Protein AF-A0A2D9N3G9-F1 (afdb_monomer_lite)

Radius of gyration: 28.43 Å; chains: 1; bounding box: 64×54×83 Å

Foldseek 3Di:
DKKFLDAFFDQQVVLQLQQLLVVVQKHFADFQDDDDSQLAFWHKDWDWQKWKFWAAPNDGPDIHRDPVVQVVVQVVCCVVGVPIHIDIDIDTDIDIGRHGGNHFWIDGPDDDQFDFDADDPRRFTWGADPQRKTKTWTFDRDRRGTMIDIDIDHDDPDDDDPVVCCCRRPVRCPVVVVVVLCSSVVSCPPVSNPTDPPDIDDDDDDDDDDDDDDDPPVVNVVVVVVVVVPD

Secondary structure (DSSP, 8-state):
-EEE-SSPPPHHHHHHHHHHHHTTTEEEE-TT----GGGSSEEEEEEEEEEEEEEETTEEEEEES-HHHHHHHHHHHTTT-TT-EEEEEEEEEEEEEEPPPS-SEEEE-S--SSEEE---TTS--EEEPTTS-EEEEEEEESSS-EEEEEEEE---SSPPPHHHHHIIIIIHHHHHHHHHHHHHHHHHTSTTT---SSS-EEE-----------PPPHHHHHHHHHHTT--

pLDDT: mean 88.54, std 8.8, range [49.69, 97.12]

Sequence (231 aa):
MKINYGDKMNELDFNKLNGALAEKGVYLIDSFSRVDTDNYGYVHVEENTTVYGIVIENEVQFTVDWESDAKIITDGLYNLHKDCHYNEINTTVKTQKWAEPEGTQLQFTIPLDGEVQNFDCWGNNHILYENGAKMYAFLENDYIGMVLRFRVVWEQENVQRKEAIEDAMVQTVLNDMGKIQKAVESRLKLKKFGYNVEEVGIDCHFDAKTESRSECAPDIIKQVREARKGN

Structure (mmCIF, N/CA/C/O backbone):
data_AF-A0A2D9N3G9-F1
#
_entry.id   AF-A0A2D9N3G9-F1
#
loop_
_atom_site.group_PDB
_atom_site.id
_atom_site.type_symbol
_atom_site.label_atom_id
_atom_site.label_alt_id
_atom_site.label_comp_id
_atom_site.label_asym_id
_atom_site.label_entity_id
_atom_site.label_seq_id
_atom_site.pdbx_PDB_ins_code
_atom_site.Cartn_x
_atom_site.Cartn_y
_atom_site.Cartn_z
_atom_site.occupancy
_atom_site.B_iso_or_equiv
_atom_site.auth_seq_id
_atom_site.auth_comp_id
_atom_site.auth_asym_id
_atom_site.auth_atom_id
_atom_site.pdbx_PDB_model_num
ATOM 1 N N . MET A 1 1 ? -11.156 -5.875 9.462 1.00 90.62 1 MET A N 1
ATOM 2 C CA . MET A 1 1 ? -12.055 -5.763 8.292 1.00 90.62 1 MET A CA 1
ATOM 3 C C . MET A 1 1 ? -11.243 -5.939 7.019 1.00 90.62 1 MET A C 1
ATOM 5 O O . MET A 1 1 ? -10.128 -5.433 6.956 1.00 90.62 1 MET A O 1
ATOM 9 N N . LYS A 1 2 ? -11.776 -6.651 6.031 1.00 93.31 2 LYS A N 1
ATOM 10 C CA . LYS A 1 2 ? -11.210 -6.817 4.690 1.00 93.31 2 LYS A CA 1
ATOM 11 C C . LYS A 1 2 ? -12.275 -6.444 3.663 1.00 93.31 2 LYS A C 1
ATOM 13 O O . LYS A 1 2 ? -13.420 -6.859 3.805 1.00 93.31 2 LYS A O 1
ATOM 18 N N . ILE A 1 3 ? -11.892 -5.674 2.656 1.00 93.44 3 ILE A N 1
ATOM 19 C CA . ILE A 1 3 ? -12.728 -5.298 1.518 1.00 93.44 3 ILE A CA 1
ATOM 20 C C . ILE A 1 3 ? -12.075 -5.918 0.290 1.00 93.44 3 ILE A C 1
ATOM 22 O O . ILE A 1 3 ? -10.964 -5.533 -0.073 1.00 93.44 3 ILE A O 1
ATOM 26 N N . ASN A 1 4 ? -12.729 -6.918 -0.289 1.00 93.44 4 ASN A N 1
ATOM 27 C CA . ASN A 1 4 ? -12.255 -7.641 -1.459 1.00 93.44 4 ASN A CA 1
ATOM 28 C C . ASN A 1 4 ? -12.871 -7.027 -2.722 1.00 93.44 4 ASN A C 1
ATOM 30 O O . ASN A 1 4 ? -14.094 -7.036 -2.886 1.00 93.44 4 ASN A O 1
ATOM 34 N N . TYR A 1 5 ? -12.013 -6.504 -3.596 1.00 92.88 5 TYR A N 1
ATOM 35 C CA . TYR A 1 5 ? -12.403 -5.887 -4.863 1.00 92.88 5 TYR A CA 1
ATOM 36 C C . TYR A 1 5 ? -12.440 -6.885 -6.033 1.00 92.88 5 TYR A C 1
ATOM 38 O O . TYR A 1 5 ? -12.762 -6.497 -7.152 1.00 92.88 5 TYR A O 1
ATOM 46 N N . GLY A 1 6 ? -12.127 -8.158 -5.794 1.00 90.44 6 GLY A N 1
ATOM 47 C CA . GLY A 1 6 ? -12.108 -9.220 -6.796 1.00 90.44 6 GLY A CA 1
ATOM 48 C C . GLY A 1 6 ? -10.692 -9.690 -7.107 1.00 90.44 6 GLY A C 1
ATOM 49 O O . GLY A 1 6 ? -9.821 -9.696 -6.238 1.00 90.44 6 GLY A O 1
ATOM 50 N N . ASP A 1 7 ? -10.479 -10.097 -8.356 1.00 92.94 7 ASP A N 1
ATOM 51 C CA . ASP A 1 7 ? -9.252 -10.755 -8.805 1.00 92.94 7 ASP A CA 1
ATOM 52 C C . ASP A 1 7 ? -7.991 -9.898 -8.621 1.00 92.94 7 ASP A C 1
ATOM 54 O O . ASP A 1 7 ? -8.051 -8.688 -8.396 1.00 92.94 7 ASP A O 1
ATOM 58 N N . LYS A 1 8 ? -6.823 -10.536 -8.740 1.00 94.38 8 LYS A N 1
ATOM 59 C CA . LYS A 1 8 ? -5.516 -9.872 -8.714 1.00 94.38 8 LYS A CA 1
ATOM 60 C C . LYS A 1 8 ? -5.380 -8.900 -9.890 1.00 94.38 8 LYS A C 1
ATOM 62 O O . LYS A 1 8 ? -5.583 -9.278 -11.045 1.00 94.38 8 LYS A O 1
ATOM 67 N N . MET A 1 9 ? -4.938 -7.676 -9.617 1.00 94.38 9 MET A N 1
ATOM 68 C CA . MET A 1 9 ? -4.547 -6.717 -10.649 1.00 94.38 9 MET A CA 1
ATOM 69 C C . MET A 1 9 ? -3.188 -7.118 -11.229 1.00 94.38 9 MET A C 1
ATOM 71 O O . MET A 1 9 ? -2.277 -7.503 -10.490 1.00 94.38 9 MET A O 1
ATOM 75 N N . ASN A 1 10 ? -3.012 -6.998 -12.547 1.00 94.75 10 ASN A N 1
ATOM 76 C CA . ASN A 1 10 ? -1.688 -7.197 -13.137 1.00 94.75 10 ASN A CA 1
ATOM 77 C C . ASN A 1 10 ? -0.674 -6.188 -12.558 1.00 94.75 10 ASN A C 1
ATOM 79 O O . ASN A 1 10 ? -1.037 -5.092 -12.132 1.00 94.75 10 ASN A O 1
ATOM 83 N N . GLU A 1 11 ? 0.602 -6.566 -12.540 1.00 94.19 11 GLU A N 1
ATOM 84 C CA . GLU A 1 11 ? 1.652 -5.797 -11.859 1.00 94.19 11 GLU A CA 1
ATOM 85 C C . GLU A 1 11 ? 1.804 -4.385 -12.430 1.00 94.19 11 GLU A C 1
ATOM 87 O O . GLU A 1 11 ? 1.860 -3.414 -11.683 1.00 94.19 11 GLU A O 1
ATOM 92 N N . LEU A 1 12 ? 1.772 -4.243 -13.756 1.00 93.81 12 LEU A N 1
ATOM 93 C CA . LEU A 1 12 ? 1.916 -2.941 -14.403 1.00 93.81 12 LEU A CA 1
ATOM 94 C C . LEU A 1 12 ? 0.787 -1.972 -14.018 1.00 93.81 12 LEU A C 1
ATOM 96 O O . LEU A 1 12 ? 1.032 -0.786 -13.788 1.00 93.81 12 LEU A O 1
ATOM 100 N N . ASP A 1 13 ? -0.453 -2.447 -13.972 1.00 95.19 13 ASP A N 1
ATOM 101 C CA . ASP A 1 13 ? -1.592 -1.628 -13.571 1.00 95.19 13 ASP A CA 1
ATOM 102 C C . ASP A 1 13 ? -1.585 -1.360 -12.068 1.00 95.19 13 ASP A C 1
ATOM 104 O O . ASP A 1 13 ? -1.958 -0.258 -11.660 1.00 95.19 13 ASP A O 1
ATOM 108 N N . PHE A 1 14 ? -1.066 -2.283 -11.257 1.00 9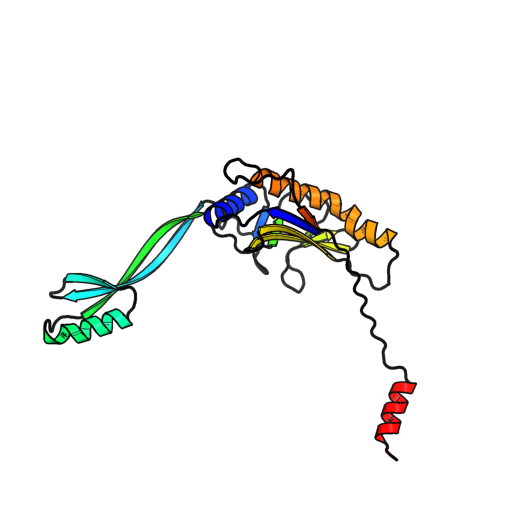6.19 14 PHE A N 1
ATOM 109 C CA . PHE A 1 14 ? -0.870 -2.049 -9.829 1.00 96.19 14 PHE A CA 1
ATOM 110 C C . PHE A 1 14 ? 0.195 -0.978 -9.564 1.00 96.19 14 PHE A C 1
ATOM 112 O O . PHE A 1 14 ? -0.040 -0.076 -8.762 1.00 96.19 14 PHE A O 1
ATOM 119 N N . ASN A 1 15 ? 1.296 -0.961 -10.319 1.00 95.75 15 ASN A N 1
ATOM 120 C CA . ASN A 1 15 ? 2.305 0.103 -10.248 1.00 95.75 15 ASN A CA 1
ATOM 121 C C . ASN A 1 15 ? 1.716 1.468 -10.653 1.00 95.75 15 ASN A C 1
ATOM 123 O O . ASN A 1 15 ? 1.956 2.494 -10.014 1.00 95.75 15 ASN A O 1
ATOM 127 N N . LYS A 1 16 ? 0.863 1.500 -11.687 1.00 95.69 16 LYS A N 1
ATOM 128 C CA . LYS A 1 16 ? 0.116 2.718 -12.061 1.00 95.69 16 LYS A CA 1
ATOM 129 C C . LYS A 1 16 ? -0.879 3.145 -10.983 1.00 95.69 16 LYS A C 1
ATOM 131 O O . LYS A 1 16 ? -1.112 4.344 -10.815 1.00 95.69 16 LYS A O 1
ATOM 136 N N . LEU A 1 17 ? -1.526 2.192 -10.310 1.00 96.12 17 LEU A N 1
ATOM 137 C CA . LEU A 1 17 ? -2.425 2.466 -9.193 1.00 96.12 17 LEU A CA 1
ATOM 138 C C . LEU A 1 17 ? -1.644 3.069 -8.027 1.00 96.12 17 LEU A C 1
ATOM 140 O O . LEU A 1 17 ? -2.087 4.088 -7.508 1.00 96.12 17 LEU A O 1
ATOM 144 N N . ASN A 1 18 ? -0.482 2.508 -7.684 1.00 96.00 18 ASN A N 1
ATOM 145 C CA . ASN A 1 18 ? 0.415 3.035 -6.658 1.00 96.00 18 ASN A CA 1
ATOM 146 C C . ASN A 1 18 ? 0.745 4.516 -6.912 1.00 96.00 18 ASN A C 1
ATOM 148 O O . ASN A 1 18 ? 0.478 5.369 -6.068 1.00 96.00 18 ASN A O 1
ATOM 152 N N . GLY A 1 19 ? 1.189 4.856 -8.128 1.00 95.12 19 GLY A N 1
ATOM 153 C CA . GLY A 1 19 ? 1.421 6.254 -8.509 1.00 95.12 19 GLY A CA 1
ATOM 154 C C . GLY A 1 19 ? 0.168 7.134 -8.396 1.00 95.12 19 GLY A C 1
ATOM 155 O O . GLY A 1 19 ? 0.221 8.242 -7.868 1.00 95.12 19 GLY A O 1
ATOM 156 N N . ALA A 1 20 ? -0.992 6.634 -8.830 1.00 95.38 20 ALA A N 1
ATOM 157 C CA . ALA A 1 20 ? -2.248 7.380 -8.734 1.00 95.38 20 ALA A CA 1
ATOM 158 C C . ALA A 1 20 ? -2.729 7.580 -7.282 1.00 95.38 20 ALA A C 1
ATOM 160 O O . ALA A 1 20 ? -3.398 8.573 -6.993 1.00 95.38 20 ALA A O 1
ATOM 161 N N . LEU A 1 21 ? -2.441 6.638 -6.381 1.00 96.06 21 LEU A N 1
ATOM 162 C CA . LEU A 1 21 ? -2.728 6.749 -4.950 1.00 96.06 21 LEU A CA 1
ATOM 163 C C . LEU A 1 21 ? -1.811 7.780 -4.286 1.00 96.06 21 LEU A C 1
ATOM 165 O O . LEU A 1 21 ? -2.305 8.605 -3.514 1.00 96.06 21 LEU A O 1
ATOM 169 N N . ALA A 1 22 ? -0.530 7.815 -4.659 1.00 95.44 22 ALA A N 1
ATOM 170 C CA . ALA A 1 22 ? 0.427 8.797 -4.153 1.00 95.44 22 ALA A CA 1
ATOM 171 C C . ALA A 1 22 ? -0.005 10.240 -4.477 1.00 95.44 22 ALA A C 1
ATOM 173 O O . ALA A 1 22 ? 0.007 11.101 -3.600 1.00 95.44 22 ALA A O 1
ATOM 174 N N . GLU A 1 23 ? -0.547 10.495 -5.678 1.00 93.44 23 GLU A N 1
ATOM 175 C CA .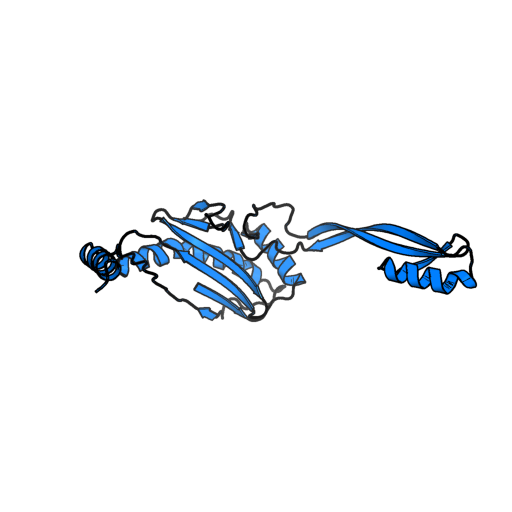 GLU A 1 23 ? -1.174 11.788 -6.038 1.00 93.44 23 GLU A CA 1
ATOM 176 C C . GLU A 1 23 ? -2.345 12.188 -5.116 1.00 93.44 23 GLU A C 1
ATOM 178 O O . GLU A 1 23 ? -2.788 13.341 -5.100 1.00 93.44 23 GLU A O 1
ATOM 183 N N . LYS A 1 24 ? -2.909 11.225 -4.382 1.00 93.94 24 LYS A N 1
ATOM 184 C CA . LYS A 1 24 ? -3.968 11.418 -3.386 1.00 93.94 24 LYS A CA 1
ATOM 185 C C . LYS A 1 24 ? -3.473 11.402 -1.952 1.00 93.94 24 LYS A C 1
ATOM 187 O O . LYS A 1 24 ? -4.312 11.469 -1.061 1.00 93.94 24 LYS A O 1
ATOM 192 N N . GLY A 1 25 ? -2.165 11.381 -1.725 1.00 94.50 25 GLY A N 1
ATOM 193 C CA . GLY A 1 25 ? -1.598 11.338 -0.384 1.00 94.50 25 GLY A CA 1
ATOM 194 C C . GLY A 1 25 ? -1.785 9.986 0.298 1.00 94.50 25 GLY A C 1
ATOM 195 O O . GLY A 1 25 ? -1.903 9.934 1.521 1.00 94.50 25 GLY A O 1
ATOM 196 N N . VAL A 1 26 ? -1.879 8.910 -0.486 1.00 96.12 26 VAL A N 1
ATOM 197 C CA . VAL A 1 26 ? -1.945 7.526 -0.008 1.00 96.12 26 VAL A CA 1
ATOM 198 C C . VAL A 1 26 ? -0.759 6.775 -0.599 1.00 96.12 26 VAL A C 1
ATOM 200 O O . VAL A 1 26 ? -0.661 6.644 -1.813 1.00 96.12 26 VAL A O 1
ATOM 203 N N . TYR A 1 27 ? 0.131 6.282 0.250 1.00 95.75 27 TYR A N 1
ATOM 204 C CA . TYR A 1 27 ? 1.419 5.726 -0.158 1.00 95.75 27 TYR A CA 1
ATOM 205 C C . TYR A 1 27 ? 1.539 4.272 0.283 1.00 95.75 27 TYR A C 1
ATOM 207 O O . TYR A 1 27 ? 1.190 3.953 1.419 1.00 95.75 27 TYR A O 1
ATOM 215 N N . LEU A 1 28 ? 2.012 3.407 -0.615 1.00 95.19 28 LEU A N 1
ATOM 216 C CA . LEU A 1 28 ? 2.296 2.000 -0.344 1.00 95.19 28 LEU A CA 1
ATOM 217 C C . LEU A 1 28 ? 3.756 1.813 0.045 1.00 95.19 28 LEU A C 1
ATOM 219 O O . LEU A 1 28 ? 4.638 1.896 -0.804 1.00 95.19 28 LEU A O 1
ATOM 223 N N . ILE A 1 29 ? 3.977 1.503 1.314 1.00 93.19 29 ILE A N 1
ATOM 224 C CA . ILE A 1 29 ? 5.298 1.324 1.910 1.00 93.19 29 ILE A CA 1
ATOM 225 C C . ILE A 1 29 ? 5.450 -0.077 2.497 1.00 93.19 29 ILE A C 1
ATOM 227 O O . ILE A 1 29 ? 4.465 -0.779 2.770 1.00 93.19 29 ILE A O 1
ATOM 231 N N . ASP A 1 30 ? 6.696 -0.492 2.693 1.00 90.06 30 ASP A N 1
ATOM 232 C CA . ASP A 1 30 ? 7.015 -1.660 3.504 1.00 90.06 30 ASP A CA 1
ATOM 233 C C . ASP A 1 30 ? 7.012 -1.323 5.007 1.00 90.06 30 ASP A C 1
ATOM 235 O O . ASP A 1 30 ? 6.681 -0.217 5.453 1.00 90.06 30 ASP A O 1
ATOM 239 N N . SER A 1 31 ? 7.364 -2.321 5.813 1.00 85.94 31 SER A N 1
ATOM 240 C CA . SER A 1 31 ? 7.678 -2.096 7.217 1.00 85.94 31 SER A CA 1
ATOM 241 C C . SER A 1 31 ? 9.020 -1.377 7.334 1.00 85.94 31 SER A C 1
ATOM 243 O O . SER A 1 31 ? 9.987 -1.770 6.694 1.00 85.94 31 SER A O 1
ATOM 245 N N . PHE A 1 32 ? 9.108 -0.408 8.245 1.00 84.12 32 PHE A N 1
ATOM 246 C CA . PHE A 1 32 ? 10.314 0.393 8.515 1.00 84.12 32 PHE A CA 1
ATOM 247 C C . PHE A 1 32 ? 10.690 1.464 7.473 1.00 84.12 32 PHE A C 1
ATOM 249 O O . PHE A 1 32 ? 11.586 2.260 7.769 1.00 84.12 32 PHE A O 1
ATOM 256 N N . SER A 1 33 ? 9.984 1.592 6.344 1.00 84.38 33 SER A N 1
ATOM 257 C CA . SER A 1 33 ? 10.182 2.734 5.437 1.00 84.38 33 SER A CA 1
ATOM 258 C C . SER A 1 33 ? 9.356 3.960 5.804 1.00 84.38 33 SER A C 1
ATOM 260 O O . SER A 1 33 ? 8.281 3.893 6.407 1.00 84.38 33 SER A O 1
ATOM 262 N N . ARG A 1 34 ? 9.901 5.122 5.444 1.00 83.62 34 ARG A N 1
ATOM 263 C CA . ARG A 1 34 ? 9.186 6.401 5.435 1.00 83.62 34 ARG A CA 1
ATOM 264 C C . ARG A 1 34 ? 8.812 6.722 4.000 1.00 83.62 34 ARG A C 1
ATOM 266 O O . ARG A 1 34 ? 9.553 6.368 3.094 1.00 83.62 34 ARG A O 1
ATOM 273 N N . VAL A 1 35 ? 7.725 7.465 3.817 1.00 86.69 35 VAL A N 1
ATOM 274 C CA . VAL A 1 35 ? 7.370 7.996 2.497 1.00 86.69 35 VAL A CA 1
ATOM 275 C C . VAL A 1 35 ? 8.505 8.854 1.943 1.00 86.69 35 VAL A C 1
ATOM 277 O O . VAL A 1 35 ? 8.801 9.925 2.477 1.00 86.69 35 VAL A O 1
ATOM 280 N N . ASP A 1 36 ? 9.080 8.381 0.843 1.00 85.62 36 ASP A N 1
ATOM 281 C CA . ASP A 1 36 ? 9.884 9.164 -0.082 1.00 85.62 36 ASP A CA 1
ATOM 282 C C . ASP A 1 36 ? 9.066 9.386 -1.356 1.00 85.62 36 ASP A C 1
ATOM 284 O O . ASP A 1 36 ? 8.755 8.451 -2.092 1.00 85.62 36 ASP A O 1
ATOM 288 N N . THR A 1 37 ? 8.650 10.627 -1.598 1.00 84.56 37 THR A N 1
ATOM 289 C CA . THR A 1 37 ? 7.757 10.948 -2.717 1.00 84.56 37 THR A CA 1
ATOM 290 C C . THR A 1 37 ? 8.398 10.722 -4.083 1.00 84.56 37 THR A C 1
ATOM 292 O O . THR A 1 37 ? 7.662 10.575 -5.059 1.00 84.56 37 THR A O 1
ATOM 295 N N . ASP A 1 38 ? 9.729 10.658 -4.159 1.00 84.88 38 ASP A N 1
ATOM 296 C CA . ASP A 1 38 ? 10.455 10.458 -5.417 1.00 84.88 38 ASP A CA 1
ATOM 297 C C . ASP A 1 38 ? 10.355 9.005 -5.920 1.00 84.88 38 ASP A C 1
ATOM 299 O O . ASP A 1 38 ? 10.547 8.741 -7.109 1.00 84.88 38 ASP A O 1
ATOM 303 N N . ASN A 1 39 ? 9.950 8.074 -5.049 1.00 86.31 39 ASN A N 1
ATOM 304 C CA . ASN A 1 39 ? 9.789 6.653 -5.368 1.00 86.31 39 ASN A CA 1
ATOM 305 C C . ASN A 1 39 ? 8.414 6.303 -5.965 1.00 86.31 39 ASN A C 1
ATOM 307 O O . ASN A 1 39 ? 8.106 5.128 -6.151 1.00 86.31 39 ASN A O 1
ATOM 311 N N . TYR A 1 40 ? 7.564 7.287 -6.277 1.00 91.00 40 TYR A N 1
ATOM 312 C CA . TYR A 1 40 ? 6.199 7.043 -6.750 1.00 91.00 40 TYR A CA 1
ATOM 313 C C . TYR A 1 40 ? 5.957 7.585 -8.159 1.00 91.00 40 TYR A C 1
ATOM 315 O O . TYR A 1 40 ? 6.427 8.649 -8.552 1.00 91.00 40 TYR A O 1
ATOM 323 N N . GLY A 1 41 ? 5.127 6.868 -8.921 1.00 91.50 41 GLY A N 1
ATOM 324 C CA . GLY A 1 41 ? 4.718 7.285 -10.260 1.00 91.50 41 GLY A CA 1
ATOM 325 C C . GLY A 1 41 ? 5.647 6.779 -11.360 1.00 91.50 41 GLY A C 1
ATOM 326 O O . GLY A 1 41 ? 6.087 5.632 -11.329 1.00 91.50 41 GLY A O 1
ATOM 327 N N . TYR A 1 42 ? 5.863 7.595 -12.391 1.00 89.88 42 TYR A N 1
ATOM 328 C CA . TYR A 1 42 ? 6.690 7.223 -13.537 1.00 89.88 42 TYR A CA 1
ATOM 329 C C . TYR A 1 42 ? 8.127 7.687 -13.299 1.00 89.88 42 TYR A C 1
ATOM 331 O O . TYR A 1 42 ? 8.401 8.886 -13.325 1.00 89.88 42 TYR A O 1
ATOM 339 N N . VAL A 1 43 ? 9.023 6.734 -13.043 1.00 89.12 43 VAL A N 1
ATOM 340 C CA . VAL A 1 43 ? 10.383 6.991 -12.559 1.00 89.12 43 VAL A CA 1
ATOM 341 C C . VAL A 1 43 ? 11.433 6.572 -13.582 1.00 89.12 43 VAL A C 1
ATOM 343 O O . VAL A 1 43 ? 11.223 5.681 -14.413 1.00 89.12 43 VAL A O 1
ATOM 346 N N . HIS A 1 44 ? 12.585 7.232 -13.513 1.00 85.50 44 HIS A N 1
ATOM 347 C CA . HIS A 1 44 ? 13.779 6.831 -14.243 1.00 85.50 44 HIS A CA 1
ATOM 348 C C . HIS A 1 44 ? 14.541 5.793 -13.429 1.00 85.50 44 HIS A C 1
ATOM 350 O O . HIS A 1 44 ? 14.904 6.059 -12.287 1.00 85.50 44 HIS A O 1
ATOM 356 N N . VAL A 1 45 ? 14.806 4.636 -14.028 1.00 82.25 45 VAL A N 1
ATOM 357 C CA . VAL A 1 45 ? 15.585 3.574 -13.394 1.00 82.25 45 VAL A CA 1
ATOM 358 C C . VAL A 1 45 ? 16.832 3.330 -14.224 1.00 82.25 45 VAL A C 1
ATOM 360 O O . VAL A 1 45 ? 16.762 3.102 -15.434 1.00 82.25 45 VAL A O 1
ATOM 363 N N . GLU A 1 46 ? 17.980 3.429 -13.565 1.00 81.50 46 GLU A N 1
ATOM 364 C CA . GLU A 1 46 ? 19.268 3.070 -14.141 1.00 81.50 46 GLU A CA 1
ATOM 365 C C . GLU A 1 46 ? 19.603 1.650 -13.689 1.00 81.50 46 GLU A C 1
ATOM 367 O O . GLU A 1 46 ? 19.903 1.411 -12.522 1.00 81.50 46 GLU A O 1
ATOM 372 N N . GLU A 1 47 ? 19.511 0.698 -14.613 1.00 79.00 47 GLU A N 1
ATOM 373 C CA . GLU A 1 47 ? 19.865 -0.696 -14.362 1.00 79.00 47 GLU A CA 1
ATOM 374 C C . GLU A 1 47 ? 21.247 -0.950 -14.966 1.00 79.00 47 GLU A C 1
ATOM 376 O O . GLU A 1 47 ? 21.461 -0.818 -16.174 1.00 79.00 47 GLU A O 1
ATOM 381 N N . ASN A 1 48 ? 22.210 -1.290 -14.112 1.00 81.44 48 ASN A N 1
ATOM 382 C CA . ASN A 1 48 ? 23.523 -1.734 -14.557 1.00 81.44 48 ASN A CA 1
ATOM 383 C C . ASN A 1 48 ? 23.436 -3.227 -14.853 1.00 81.44 48 ASN A C 1
ATOM 385 O O . ASN A 1 48 ? 23.293 -4.036 -13.939 1.00 81.44 48 ASN A O 1
ATOM 389 N N . THR A 1 49 ? 23.499 -3.578 -16.132 1.00 82.69 49 THR A N 1
ATOM 390 C CA . THR A 1 49 ? 23.566 -4.968 -16.578 1.00 82.69 49 THR A CA 1
ATOM 391 C C . THR A 1 49 ? 24.992 -5.269 -17.004 1.00 82.69 49 THR A C 1
ATOM 393 O O . THR A 1 49 ? 25.570 -4.556 -17.829 1.00 82.69 49 THR A O 1
ATOM 396 N N . THR A 1 50 ? 25.556 -6.332 -16.450 1.00 86.88 50 THR A N 1
ATOM 397 C CA . THR A 1 50 ? 26.842 -6.868 -16.883 1.00 86.88 50 THR A CA 1
ATOM 398 C C . THR A 1 50 ? 26.573 -7.997 -17.864 1.00 86.88 50 THR A C 1
ATOM 400 O O . THR A 1 50 ? 25.897 -8.961 -17.520 1.00 86.88 50 THR A O 1
ATOM 403 N N . VAL A 1 51 ? 27.090 -7.873 -19.083 1.00 91.12 51 VAL A N 1
ATOM 404 C CA . VAL A 1 51 ? 27.123 -8.967 -20.062 1.00 91.12 51 VAL A CA 1
ATOM 405 C C . VAL A 1 51 ? 28.573 -9.283 -20.403 1.00 91.12 51 VAL A C 1
ATOM 407 O O . VAL A 1 51 ? 29.457 -8.437 -20.271 1.00 91.12 51 VAL A O 1
ATOM 410 N N . TYR A 1 52 ? 28.837 -10.500 -20.858 1.00 92.88 52 TYR A N 1
ATOM 411 C CA . TYR A 1 52 ? 30.177 -10.964 -21.199 1.00 92.88 52 TYR A CA 1
ATOM 412 C C . TYR A 1 52 ? 30.284 -11.121 -22.712 1.00 92.88 52 TYR A C 1
ATOM 414 O O . TYR A 1 52 ? 29.602 -11.949 -23.316 1.00 92.88 52 TYR A O 1
ATOM 422 N N . GLY A 1 53 ? 31.112 -10.289 -23.342 1.00 93.00 53 GLY A N 1
ATOM 423 C CA . GLY A 1 53 ? 31.338 -10.323 -24.785 1.00 93.00 53 GLY A CA 1
ATOM 424 C C . GLY A 1 53 ? 32.423 -11.325 -25.145 1.00 93.00 53 GLY A C 1
ATOM 425 O O . GLY A 1 53 ? 33.535 -11.220 -24.630 1.00 93.00 53 GLY A O 1
ATOM 426 N N . ILE A 1 54 ? 32.122 -12.261 -26.045 1.00 94.75 54 ILE A N 1
ATOM 427 C CA . ILE A 1 54 ? 33.108 -13.184 -26.616 1.00 94.75 54 ILE A CA 1
ATOM 428 C C . ILE A 1 54 ? 33.847 -12.464 -27.738 1.00 94.75 54 ILE A C 1
ATOM 430 O O . ILE A 1 54 ? 33.237 -12.038 -28.722 1.00 94.75 54 ILE A O 1
ATOM 434 N N . VAL A 1 55 ? 35.158 -12.317 -27.574 1.00 93.75 55 VAL A N 1
ATOM 435 C CA . VAL A 1 55 ? 36.034 -11.574 -28.478 1.00 93.75 55 VAL A CA 1
ATOM 436 C C . VAL A 1 55 ? 36.876 -12.550 -29.284 1.00 93.75 55 VAL A C 1
ATOM 438 O O . VAL A 1 55 ? 37.547 -13.411 -28.717 1.00 93.75 55 VAL A O 1
ATOM 441 N N . ILE A 1 56 ? 36.849 -12.405 -30.606 1.00 92.38 56 ILE A N 1
ATOM 442 C CA . ILE A 1 56 ? 37.688 -13.134 -31.567 1.00 92.38 56 ILE A CA 1
ATOM 443 C C . ILE A 1 56 ? 38.187 -12.099 -32.574 1.00 92.38 56 ILE A C 1
ATOM 445 O O . ILE A 1 56 ? 37.409 -11.247 -33.000 1.00 92.38 56 ILE A O 1
ATOM 449 N N . GLU A 1 57 ? 39.475 -12.130 -32.920 1.00 90.50 57 GLU A N 1
ATOM 450 C CA . GLU A 1 57 ? 40.111 -11.163 -33.827 1.00 90.50 57 GLU A CA 1
ATOM 451 C C . GLU A 1 57 ? 39.953 -9.701 -33.361 1.00 90.50 57 GLU A C 1
ATOM 453 O O . GLU A 1 57 ? 39.864 -8.774 -34.159 1.00 90.50 57 GLU A O 1
ATOM 458 N N . ASN A 1 58 ? 39.955 -9.486 -32.037 1.00 87.81 58 ASN A N 1
ATOM 459 C CA . ASN A 1 58 ? 39.702 -8.199 -31.366 1.00 87.81 58 ASN A CA 1
ATOM 460 C C . ASN A 1 58 ? 38.305 -7.591 -31.598 1.00 87.81 58 ASN A C 1
ATOM 462 O O . ASN A 1 58 ? 38.087 -6.429 -31.251 1.00 87.81 58 ASN A O 1
ATOM 466 N N . GLU A 1 59 ? 37.346 -8.360 -32.112 1.00 90.44 59 GLU A N 1
ATOM 467 C CA . GLU A 1 59 ? 35.956 -7.930 -32.276 1.00 90.44 59 GLU A CA 1
ATOM 468 C C . GLU A 1 59 ? 35.008 -8.771 -31.413 1.00 90.44 59 GLU A C 1
ATOM 470 O O . GLU A 1 59 ? 35.158 -9.989 -31.292 1.00 90.44 59 GLU A O 1
ATOM 475 N N . VAL A 1 60 ? 34.014 -8.117 -30.801 1.00 91.81 60 VAL A N 1
ATOM 476 C CA . VAL A 1 60 ? 32.956 -8.801 -30.042 1.00 91.81 60 VAL A CA 1
ATOM 477 C C . VAL A 1 60 ? 32.017 -9.479 -31.035 1.00 91.81 60 VAL A C 1
ATOM 479 O O . VAL A 1 60 ? 31.313 -8.804 -31.781 1.00 91.81 60 VAL A O 1
ATOM 482 N N . GLN A 1 61 ? 31.988 -10.809 -31.022 1.00 93.69 61 GLN A N 1
ATOM 483 C CA . GLN A 1 61 ? 31.171 -11.597 -31.948 1.00 93.69 61 GLN A CA 1
ATOM 484 C C . GLN A 1 61 ? 29.741 -11.786 -31.428 1.00 93.69 61 GLN A C 1
ATOM 486 O O . GLN A 1 61 ? 28.779 -11.719 -32.190 1.00 93.69 61 GLN A O 1
ATOM 491 N N . PHE A 1 62 ? 29.591 -12.020 -30.123 1.00 92.00 62 PHE A N 1
ATOM 492 C CA . PHE A 1 62 ? 28.302 -12.126 -29.435 1.00 92.00 62 PHE A CA 1
ATOM 493 C C . PHE A 1 62 ? 28.483 -11.967 -27.919 1.00 92.00 62 PHE A C 1
ATOM 495 O O . PHE A 1 62 ? 29.604 -11.988 -27.408 1.00 92.00 62 PHE A O 1
ATOM 502 N N . THR A 1 63 ? 27.374 -11.801 -27.200 1.00 93.12 63 THR A N 1
ATOM 503 C CA . THR A 1 63 ? 27.339 -11.600 -25.746 1.00 93.12 63 THR A CA 1
ATOM 504 C C . THR A 1 63 ? 26.560 -12.710 -25.049 1.00 93.12 63 THR A C 1
ATOM 506 O O . THR A 1 63 ? 25.600 -13.238 -25.610 1.00 93.12 63 THR A O 1
ATOM 509 N N . VAL A 1 64 ? 26.944 -13.023 -23.815 1.00 93.06 64 VAL A N 1
ATOM 510 C CA . VAL A 1 64 ? 26.217 -13.925 -22.909 1.00 93.06 64 VAL A CA 1
ATOM 511 C C . VAL A 1 64 ? 26.012 -13.262 -21.549 1.00 93.06 64 VAL A C 1
ATOM 513 O O . VAL A 1 64 ? 26.807 -12.414 -21.146 1.00 93.06 64 VAL A O 1
ATOM 516 N N . ASP A 1 65 ? 24.962 -13.655 -20.832 1.00 92.00 65 ASP A N 1
ATOM 517 C CA . ASP A 1 65 ? 24.595 -13.022 -19.556 1.00 92.00 65 ASP A CA 1
ATOM 518 C C . ASP A 1 65 ? 25.461 -13.505 -18.377 1.00 92.00 65 ASP A C 1
ATOM 520 O O . ASP A 1 65 ? 25.578 -12.819 -17.366 1.00 92.00 65 ASP A O 1
ATOM 524 N N . TRP A 1 66 ? 26.104 -14.674 -18.503 1.00 91.12 66 TRP A N 1
ATOM 525 C CA . TRP A 1 66 ? 26.835 -15.322 -17.411 1.00 91.12 66 TRP A CA 1
ATOM 526 C C . TRP A 1 66 ? 28.316 -15.523 -17.722 1.00 91.12 66 TRP A C 1
ATOM 528 O O . TRP A 1 66 ? 28.692 -16.027 -18.781 1.00 91.12 66 TRP A O 1
ATOM 538 N N . GLU A 1 67 ? 29.170 -15.230 -16.739 1.00 93.56 67 GLU A N 1
ATOM 539 C CA . GLU A 1 67 ? 30.619 -15.431 -16.853 1.00 93.56 67 GLU A CA 1
ATOM 540 C C . GLU A 1 67 ? 30.976 -16.911 -17.071 1.00 93.56 67 GLU A C 1
ATOM 542 O O . GLU A 1 67 ? 31.921 -17.238 -17.787 1.00 93.56 67 GLU A O 1
ATOM 547 N N . SER A 1 68 ? 30.220 -17.825 -16.455 1.00 93.69 68 SER A N 1
ATOM 548 C CA . SER A 1 68 ? 30.419 -19.268 -16.611 1.00 93.69 68 SER A CA 1
ATOM 549 C C . SER A 1 68 ? 30.237 -19.713 -18.055 1.00 93.69 68 SER A C 1
ATOM 551 O O . SER A 1 68 ? 31.050 -20.483 -18.565 1.00 93.69 68 SER A O 1
ATOM 553 N N . ASP A 1 69 ? 29.203 -19.197 -18.717 1.00 94.19 69 ASP A N 1
ATOM 554 C CA . ASP A 1 69 ? 28.915 -19.509 -20.112 1.00 94.19 69 ASP A CA 1
ATOM 555 C C . ASP A 1 69 ? 30.010 -18.923 -20.997 1.00 94.19 69 ASP A C 1
ATOM 557 O O . ASP A 1 69 ? 30.509 -19.602 -21.894 1.00 94.19 69 ASP A O 1
ATOM 561 N N . ALA A 1 70 ? 30.463 -17.707 -20.677 1.00 94.38 70 ALA A N 1
ATOM 562 C CA . ALA A 1 70 ? 31.567 -17.079 -21.383 1.00 94.38 70 ALA A CA 1
ATOM 563 C C . ALA A 1 70 ? 32.848 -17.920 -21.310 1.00 94.38 70 ALA A C 1
ATOM 565 O O . ALA A 1 70 ? 33.447 -18.186 -22.348 1.00 94.38 70 ALA A O 1
ATOM 566 N N . LYS A 1 71 ? 33.211 -18.422 -20.120 1.00 94.62 71 LYS A N 1
ATOM 567 C CA . LYS A 1 71 ? 34.374 -19.306 -19.911 1.00 94.62 71 LYS A CA 1
ATOM 568 C C . LYS A 1 71 ? 34.275 -20.603 -20.707 1.00 94.62 71 LYS A C 1
ATOM 570 O O . LYS A 1 71 ? 35.220 -20.972 -21.398 1.00 94.62 71 LYS A O 1
ATOM 575 N N . ILE A 1 72 ? 33.126 -21.279 -20.639 1.00 95.44 72 ILE A N 1
ATOM 576 C CA . ILE A 1 72 ? 32.894 -22.537 -21.367 1.00 95.44 72 ILE A CA 1
ATOM 577 C C . ILE A 1 72 ? 33.068 -22.320 -22.873 1.00 95.44 72 ILE A C 1
ATOM 579 O O . ILE A 1 72 ? 33.702 -23.126 -23.557 1.00 95.44 72 ILE A O 1
ATOM 583 N N . ILE A 1 73 ? 32.516 -21.222 -23.386 1.00 92.19 73 ILE A N 1
ATOM 584 C CA . ILE A 1 73 ? 32.581 -20.878 -24.804 1.00 92.19 73 ILE A CA 1
ATOM 585 C C . ILE A 1 73 ? 34.014 -20.529 -25.2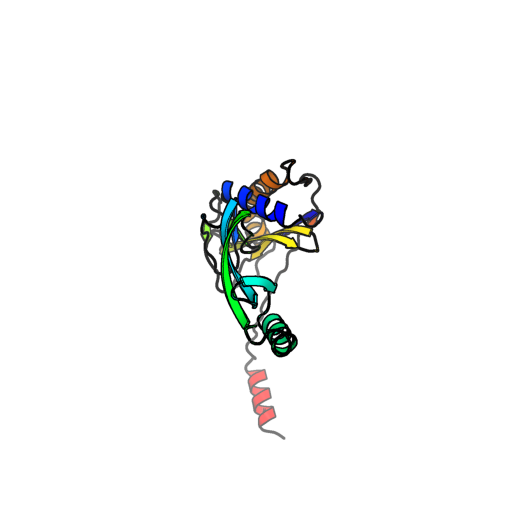11 1.00 92.19 73 ILE A C 1
ATOM 587 O O . ILE A 1 73 ? 34.490 -21.055 -26.218 1.00 92.19 73 ILE A O 1
ATOM 591 N N . THR A 1 74 ? 34.731 -19.711 -24.434 1.00 93.75 74 THR A N 1
ATOM 592 C CA . THR A 1 74 ? 36.131 -19.376 -24.737 1.00 93.75 74 THR A CA 1
ATOM 593 C C . THR A 1 74 ? 37.033 -20.603 -24.701 1.00 93.75 74 THR A C 1
ATOM 595 O O . THR A 1 74 ? 37.822 -20.789 -25.623 1.00 93.75 74 THR A O 1
ATOM 598 N N . ASP A 1 75 ? 36.876 -21.487 -23.711 1.00 93.44 75 ASP A N 1
ATOM 599 C CA . ASP A 1 75 ? 37.668 -22.719 -23.600 1.00 93.44 75 ASP A CA 1
ATOM 600 C C . ASP A 1 75 ? 37.400 -23.665 -24.780 1.00 93.44 75 ASP A C 1
ATOM 602 O O . ASP A 1 75 ? 38.325 -24.255 -25.346 1.00 93.44 75 ASP A O 1
ATOM 606 N N . GLY A 1 76 ? 36.133 -23.782 -25.194 1.00 91.94 76 GLY A N 1
ATOM 607 C CA . GLY A 1 76 ? 35.733 -24.584 -26.350 1.00 91.94 76 GLY A CA 1
ATOM 608 C C . GLY A 1 76 ? 36.271 -24.043 -27.678 1.00 91.94 76 GLY A C 1
ATOM 609 O O . GLY A 1 76 ? 36.644 -24.824 -28.557 1.00 91.94 76 GLY A O 1
ATOM 610 N N . LEU A 1 77 ? 36.347 -22.717 -27.822 1.00 91.81 77 LEU A N 1
ATOM 611 C CA . LEU A 1 77 ? 36.811 -22.047 -29.041 1.00 91.81 77 LEU A CA 1
ATOM 612 C C . LEU A 1 77 ? 38.327 -21.831 -29.086 1.00 91.81 77 LEU A C 1
ATOM 614 O O . LEU A 1 77 ? 38.868 -21.646 -30.176 1.00 91.81 77 LEU A O 1
ATOM 618 N N . TYR A 1 78 ? 39.030 -21.933 -27.956 1.00 89.31 78 TYR A N 1
ATOM 619 C CA . TYR A 1 78 ? 40.464 -21.641 -27.842 1.00 89.31 78 TYR A CA 1
ATOM 620 C C . TYR A 1 78 ? 41.341 -22.422 -28.834 1.00 89.31 78 TYR A C 1
ATOM 622 O O . TYR A 1 78 ? 42.315 -21.904 -29.383 1.00 89.31 78 TYR A O 1
ATOM 630 N N . ASN A 1 79 ? 40.987 -23.682 -29.108 1.00 88.44 79 ASN A N 1
ATOM 631 C CA . ASN A 1 79 ? 41.738 -24.524 -30.045 1.00 88.44 79 ASN A CA 1
ATOM 632 C C . ASN A 1 79 ? 41.578 -24.094 -31.514 1.00 88.44 79 ASN A C 1
ATOM 634 O O . ASN A 1 79 ? 42.436 -24.420 -32.335 1.00 88.44 79 ASN A O 1
ATOM 638 N N . LEU A 1 80 ? 40.493 -23.389 -31.845 1.00 90.75 80 LEU A N 1
ATOM 639 C CA . LEU A 1 80 ? 40.202 -22.872 -33.185 1.00 90.75 80 LEU A CA 1
ATOM 640 C C . LEU A 1 80 ? 40.681 -21.423 -33.340 1.00 90.75 80 LEU A C 1
ATOM 642 O O . LEU A 1 80 ? 41.248 -21.074 -34.373 1.00 90.75 80 LEU A O 1
ATOM 646 N N . HIS A 1 81 ? 40.518 -20.615 -32.293 1.00 90.25 81 HIS A N 1
ATOM 647 C CA . HIS A 1 81 ? 40.881 -19.201 -32.235 1.00 90.25 81 HIS A CA 1
ATOM 648 C C . HIS A 1 81 ? 41.698 -18.945 -30.963 1.00 90.25 81 HIS A C 1
ATOM 650 O O . HIS A 1 81 ? 41.150 -18.790 -29.874 1.00 90.25 81 HIS A O 1
ATOM 656 N N . LYS A 1 82 ? 43.033 -18.929 -31.085 1.00 89.12 82 LYS A N 1
ATOM 657 C CA . LYS A 1 82 ? 43.955 -18.813 -29.932 1.00 89.12 82 LYS A CA 1
ATOM 658 C C . LYS A 1 82 ? 43.898 -17.463 -29.216 1.00 89.12 82 LYS A C 1
ATOM 660 O O . LYS A 1 82 ? 44.409 -17.332 -28.108 1.00 89.12 82 LYS A O 1
ATOM 665 N N . ASP A 1 83 ? 43.347 -16.464 -29.884 1.00 89.94 83 ASP A N 1
ATOM 666 C CA . ASP A 1 83 ? 43.099 -15.110 -29.405 1.00 89.94 83 ASP A CA 1
ATOM 667 C C . ASP A 1 83 ? 41.697 -14.945 -28.796 1.00 89.94 83 ASP A C 1
ATOM 669 O O . ASP A 1 83 ? 41.362 -13.856 -28.326 1.00 89.94 83 ASP A O 1
ATOM 673 N N . CYS A 1 84 ? 40.890 -16.013 -28.768 1.00 91.62 84 CYS A N 1
ATOM 674 C CA . CYS A 1 84 ? 39.569 -15.987 -28.160 1.00 91.62 84 CYS A CA 1
ATOM 675 C C . CYS A 1 84 ? 39.665 -15.750 -26.650 1.00 91.62 84 CYS A C 1
ATOM 677 O O . CYS A 1 84 ? 40.341 -16.480 -25.923 1.00 91.62 84 CYS A O 1
ATOM 679 N N . HIS A 1 85 ? 38.966 -14.724 -26.184 1.00 92.44 85 HIS A N 1
ATOM 680 C CA . HIS A 1 85 ? 38.811 -14.385 -24.774 1.00 92.44 85 HIS A CA 1
ATOM 681 C C . HIS A 1 85 ? 37.434 -13.755 -24.562 1.00 92.44 85 HIS A C 1
ATOM 683 O O . HIS A 1 85 ? 36.707 -13.493 -25.521 1.00 92.44 85 HIS A O 1
ATOM 689 N N . TYR A 1 86 ? 37.060 -13.512 -23.309 1.00 93.00 86 TYR A N 1
ATOM 690 C CA . TYR A 1 86 ? 35.856 -12.755 -22.995 1.00 93.00 86 TYR A CA 1
ATOM 691 C C . TYR A 1 86 ? 36.219 -11.474 -22.251 1.00 93.00 86 TYR A C 1
ATOM 693 O O . TYR A 1 86 ? 37.187 -11.443 -21.491 1.00 93.00 86 TYR A O 1
ATOM 701 N N . ASN A 1 87 ? 35.424 -10.431 -22.468 1.00 93.50 87 ASN A N 1
ATOM 702 C CA . ASN A 1 87 ? 35.501 -9.180 -21.725 1.00 93.50 87 ASN A CA 1
ATOM 703 C C . ASN A 1 87 ? 34.191 -8.933 -20.984 1.00 93.50 87 ASN A C 1
ATOM 705 O O . ASN A 1 87 ? 33.108 -9.246 -21.480 1.00 93.50 87 ASN A O 1
ATOM 709 N N . GLU A 1 88 ? 34.303 -8.330 -19.808 1.00 93.00 88 GLU A N 1
ATOM 710 C CA . GLU A 1 88 ? 33.156 -7.817 -19.075 1.00 93.00 88 GLU A CA 1
ATOM 711 C C . GLU A 1 88 ? 32.692 -6.504 -19.716 1.00 93.00 88 GLU A C 1
ATOM 713 O O . GLU A 1 88 ? 33.460 -5.547 -19.843 1.00 93.00 88 GLU A O 1
ATOM 718 N N . ILE A 1 89 ? 31.434 -6.463 -20.144 1.00 89.50 89 ILE A N 1
ATOM 719 C CA . ILE A 1 89 ? 30.803 -5.294 -20.745 1.00 89.50 89 ILE A CA 1
ATOM 720 C C . ILE A 1 89 ? 29.718 -4.821 -19.785 1.00 89.50 89 ILE A C 1
ATOM 722 O O . ILE A 1 89 ? 28.635 -5.400 -19.689 1.00 89.50 89 ILE A O 1
ATOM 726 N N . ASN A 1 90 ? 30.013 -3.733 -19.081 1.00 86.38 90 ASN A N 1
ATOM 727 C CA . ASN A 1 90 ? 29.050 -3.074 -18.214 1.00 86.38 90 ASN A CA 1
ATOM 728 C C . ASN A 1 90 ? 28.197 -2.111 -19.038 1.00 86.38 90 ASN A C 1
ATOM 730 O O . ASN A 1 90 ? 28.699 -1.132 -19.592 1.00 86.38 90 ASN A O 1
ATOM 734 N N . THR A 1 91 ? 26.902 -2.401 -19.119 1.00 78.81 91 THR A N 1
ATOM 735 C CA . THR A 1 91 ? 25.921 -1.572 -19.817 1.00 78.81 91 THR A CA 1
ATOM 736 C C . THR A 1 91 ? 24.980 -0.951 -18.799 1.00 78.81 91 THR A C 1
ATOM 738 O O . THR A 1 91 ? 24.249 -1.651 -18.103 1.00 78.81 91 THR A O 1
ATOM 741 N N . THR A 1 92 ? 24.959 0.377 -18.734 1.00 79.50 92 THR A N 1
ATOM 742 C CA . THR A 1 92 ? 23.927 1.102 -17.990 1.00 79.50 92 THR A CA 1
ATOM 743 C C . THR A 1 92 ? 22.736 1.327 -18.909 1.00 79.50 92 THR A C 1
ATOM 745 O O . THR A 1 92 ? 22.809 2.117 -19.855 1.00 79.50 92 THR A O 1
ATOM 748 N N . VAL A 1 93 ? 21.629 0.646 -18.634 1.00 76.62 93 VAL A N 1
ATOM 749 C CA . VAL A 1 93 ? 20.366 0.865 -19.338 1.00 76.62 93 VAL A CA 1
ATOM 750 C C . VAL A 1 93 ? 19.537 1.848 -18.523 1.00 76.62 93 VAL A C 1
ATOM 752 O O . VAL A 1 93 ? 19.164 1.577 -17.384 1.00 76.62 93 VAL A O 1
ATOM 755 N N . LYS A 1 94 ? 19.236 3.008 -19.111 1.00 79.38 94 LYS A N 1
ATOM 756 C CA . LYS A 1 94 ? 18.285 3.963 -18.533 1.00 79.38 94 LYS A CA 1
ATOM 757 C C . LYS A 1 94 ? 16.901 3.647 -19.074 1.00 79.38 94 LYS A C 1
ATOM 759 O O . LYS A 1 94 ? 16.635 3.881 -20.253 1.00 79.38 94 LYS A O 1
ATOM 764 N N . THR A 1 95 ? 16.027 3.123 -18.227 1.00 84.56 95 THR A N 1
ATOM 765 C CA . THR A 1 95 ? 14.628 2.873 -18.578 1.00 84.56 95 THR A CA 1
ATOM 766 C C . THR A 1 95 ? 13.713 3.840 -17.839 1.00 84.56 95 THR A C 1
ATOM 768 O O . THR A 1 95 ? 14.071 4.423 -16.815 1.00 84.56 95 THR A O 1
ATOM 771 N N . GLN A 1 96 ? 12.523 4.053 -18.391 1.00 86.81 96 GLN A N 1
ATOM 772 C CA . GLN A 1 96 ? 11.440 4.716 -17.682 1.00 86.81 96 GLN A CA 1
ATOM 773 C C . GLN A 1 96 ? 10.347 3.684 -17.421 1.00 86.81 96 GLN A C 1
ATOM 775 O O . GLN A 1 96 ? 9.793 3.109 -18.366 1.00 86.81 96 GLN A O 1
ATOM 780 N N . LYS A 1 97 ? 10.029 3.447 -16.149 1.00 91.62 97 LYS A N 1
ATOM 781 C CA . LYS A 1 97 ? 8.992 2.494 -15.739 1.00 91.62 97 LYS A CA 1
ATOM 782 C C . LYS A 1 97 ? 8.134 3.066 -14.618 1.00 91.62 97 LYS A C 1
ATOM 784 O O . LYS A 1 97 ? 8.505 4.026 -13.951 1.00 91.62 97 LYS A O 1
ATOM 789 N N . TRP A 1 98 ? 6.945 2.497 -14.447 1.00 92.75 98 TRP A N 1
ATOM 790 C CA . TRP A 1 98 ? 6.124 2.796 -13.276 1.00 92.75 98 TRP A CA 1
ATOM 791 C C . TRP A 1 98 ? 6.762 2.151 -12.054 1.00 92.75 98 TRP A C 1
ATOM 793 O O . TRP A 1 98 ? 7.037 0.950 -12.090 1.00 92.75 98 TRP A O 1
ATOM 803 N N . ALA A 1 99 ? 6.985 2.948 -11.013 1.00 92.44 99 ALA A N 1
ATOM 804 C CA . ALA A 1 99 ? 7.578 2.490 -9.772 1.00 92.44 99 ALA A CA 1
ATOM 805 C C . ALA A 1 99 ? 6.742 1.368 -9.153 1.00 92.44 99 ALA A C 1
ATOM 807 O O . ALA A 1 99 ? 5.512 1.461 -9.047 1.00 92.44 99 ALA A O 1
ATOM 808 N N . GLU A 1 100 ? 7.430 0.302 -8.768 1.00 93.06 100 GLU A N 1
ATOM 809 C CA . GLU A 1 100 ? 6.843 -0.788 -8.004 1.00 93.06 100 GLU A CA 1
ATOM 810 C C . GLU A 1 100 ? 6.488 -0.285 -6.596 1.00 93.06 100 GLU A C 1
ATOM 812 O O . GLU A 1 100 ? 7.184 0.578 -6.059 1.00 93.06 100 GLU A O 1
ATOM 817 N N . PRO A 1 101 ? 5.385 -0.758 -5.999 1.00 92.44 101 PRO A N 1
ATOM 818 C CA . PRO A 1 101 ? 5.078 -0.446 -4.611 1.00 92.44 101 PRO A CA 1
ATOM 819 C C . PRO A 1 101 ? 6.141 -1.052 -3.693 1.00 92.44 101 PRO A C 1
ATOM 821 O O . PRO A 1 101 ? 6.499 -2.218 -3.844 1.00 92.44 101 PRO A O 1
ATOM 824 N N . GLU A 1 102 ? 6.613 -0.276 -2.717 1.00 90.94 102 GLU A N 1
ATOM 825 C CA . GLU A 1 102 ? 7.637 -0.731 -1.765 1.00 90.94 102 GLU A CA 1
ATOM 826 C C . GLU A 1 102 ? 7.094 -1.830 -0.840 1.00 90.94 102 GLU A C 1
ATOM 828 O O . GLU A 1 102 ? 7.825 -2.718 -0.414 1.00 90.94 102 GLU A O 1
ATOM 833 N N . GLY A 1 103 ? 5.785 -1.819 -0.578 1.00 92.88 103 GLY A N 1
ATOM 834 C CA . GLY A 1 103 ? 5.114 -2.850 0.199 1.00 92.88 103 GLY A CA 1
ATOM 835 C C . GLY A 1 103 ? 3.597 -2.777 0.085 1.00 92.88 103 GLY A C 1
ATOM 836 O O . GLY A 1 103 ? 3.044 -2.267 -0.887 1.00 92.88 103 GLY A O 1
ATOM 837 N N . THR A 1 104 ? 2.906 -3.320 1.087 1.00 94.75 104 THR A N 1
ATOM 838 C CA . THR A 1 104 ? 1.434 -3.380 1.125 1.00 94.75 104 THR A CA 1
ATOM 839 C C . THR A 1 104 ? 0.831 -2.471 2.188 1.00 94.75 104 THR A C 1
ATOM 841 O O . THR A 1 104 ? -0.392 -2.376 2.288 1.00 94.75 104 THR A O 1
ATOM 844 N N . GLN A 1 105 ? 1.644 -1.846 3.039 1.00 95.38 105 GLN A N 1
ATOM 845 C CA . GLN A 1 105 ? 1.156 -0.997 4.118 1.00 95.38 105 GLN A CA 1
ATOM 846 C C . GLN A 1 105 ? 0.842 0.400 3.594 1.00 95.38 105 GLN A C 1
ATOM 848 O O . GLN A 1 105 ? 1.587 0.949 2.791 1.00 95.38 105 GLN A O 1
ATOM 853 N N . LEU A 1 106 ? -0.261 0.984 4.058 1.00 95.25 106 LEU A N 1
ATOM 854 C CA . LEU A 1 106 ? -0.660 2.327 3.659 1.00 95.25 106 LEU A CA 1
ATOM 855 C C . LEU A 1 106 ? -0.175 3.375 4.663 1.00 95.25 106 LEU A C 1
ATOM 857 O O . LEU A 1 106 ? -0.438 3.268 5.863 1.00 95.25 106 LEU A O 1
ATOM 861 N N . GLN A 1 107 ? 0.462 4.421 4.145 1.00 94.31 107 GLN A N 1
ATOM 862 C CA . GLN A 1 107 ? 0.728 5.672 4.849 1.00 94.31 107 GLN A CA 1
ATOM 863 C C . GLN A 1 107 ? -0.063 6.822 4.221 1.00 94.31 107 GLN A C 1
ATOM 865 O O . GLN A 1 107 ? -0.325 6.847 3.018 1.00 94.31 107 GLN A O 1
ATOM 870 N N . PHE A 1 108 ? -0.455 7.784 5.055 1.00 94.31 108 PHE A N 1
ATOM 871 C CA . PHE A 1 108 ? -1.416 8.818 4.700 1.00 94.31 108 PHE A CA 1
ATOM 872 C C . PHE A 1 108 ? -0.858 10.218 4.941 1.00 94.31 108 PHE A C 1
ATOM 874 O O . PHE A 1 108 ? -0.302 10.498 6.000 1.00 94.31 108 PHE A O 1
ATOM 881 N N . THR A 1 109 ? -1.081 11.113 3.983 1.00 93.75 109 THR A N 1
ATOM 882 C CA . THR A 1 109 ? -0.964 12.573 4.158 1.00 93.75 109 THR A CA 1
ATOM 883 C C . THR A 1 109 ? -2.310 13.284 3.989 1.00 93.75 109 THR A C 1
ATOM 885 O O . THR A 1 109 ? -2.386 14.511 4.043 1.00 93.75 109 THR A O 1
ATOM 888 N N . ILE A 1 110 ? -3.388 12.519 3.784 1.00 93.31 110 ILE A N 1
ATOM 889 C CA . ILE A 1 110 ? -4.762 13.024 3.805 1.00 93.31 110 ILE A CA 1
ATOM 890 C C . ILE A 1 110 ? -5.187 13.392 5.235 1.00 93.31 110 ILE A C 1
ATOM 892 O O . ILE A 1 110 ? -4.688 12.796 6.188 1.00 93.31 110 ILE A O 1
ATOM 896 N N . PRO A 1 111 ? -6.124 14.342 5.409 1.00 94.31 111 PRO A N 1
ATOM 897 C CA . PRO A 1 111 ? -6.633 14.687 6.731 1.00 94.31 111 PRO A CA 1
ATOM 898 C C . PRO A 1 111 ? -7.449 13.530 7.320 1.00 94.31 111 PRO A C 1
ATOM 900 O O . PRO A 1 111 ? -8.481 13.133 6.767 1.00 94.31 111 PRO A O 1
ATOM 903 N N . LEU A 1 112 ? -6.995 13.026 8.462 1.00 96.25 112 LEU A N 1
ATOM 904 C CA . LEU A 1 112 ? -7.634 11.985 9.262 1.00 96.25 112 LEU A CA 1
ATOM 905 C C . LEU A 1 112 ? -7.960 12.542 10.651 1.00 96.25 112 LEU A C 1
ATOM 907 O O . LEU A 1 112 ? -7.405 13.565 11.050 1.00 96.25 112 LEU A O 1
ATOM 911 N N . ASP A 1 113 ? -8.906 11.911 11.339 1.00 95.81 113 ASP A N 1
ATOM 912 C CA . ASP A 1 113 ? -9.289 12.309 12.694 1.00 95.81 113 ASP A CA 1
ATOM 913 C C . ASP A 1 113 ? -8.244 11.823 13.708 1.00 95.81 113 ASP A C 1
ATOM 915 O O . ASP A 1 113 ? -7.930 12.536 14.659 1.00 95.81 113 ASP A O 1
ATOM 919 N N . GLY A 1 114 ? -7.680 10.630 13.492 1.00 94.62 114 GLY A N 1
ATOM 920 C CA . GLY A 1 114 ? -6.539 10.137 14.263 1.00 94.62 114 GLY A CA 1
ATOM 921 C C . GLY A 1 114 ? -5.193 10.689 13.779 1.00 94.62 114 GLY A C 1
ATOM 922 O O . GLY A 1 114 ? -5.040 11.148 12.645 1.00 94.62 114 GLY A O 1
ATOM 923 N N . GLU A 1 115 ? -4.181 10.601 14.639 1.00 95.81 115 GLU A N 1
ATOM 924 C CA . GLU A 1 115 ? -2.822 11.045 14.334 1.00 95.81 115 GLU A CA 1
ATOM 925 C C . GLU A 1 115 ? -2.046 9.946 13.598 1.00 95.81 115 GLU A C 1
ATOM 927 O O . GLU A 1 115 ? -1.946 8.812 14.070 1.00 95.81 115 GLU A O 1
ATOM 932 N N . VAL A 1 116 ? -1.468 10.271 12.440 1.00 93.81 116 VAL A N 1
ATOM 933 C CA . VAL A 1 116 ? -0.620 9.335 11.690 1.00 93.81 116 VAL A CA 1
ATOM 934 C C . VAL A 1 116 ? 0.724 9.193 12.403 1.00 93.81 116 VAL A C 1
ATOM 936 O O . VAL A 1 116 ? 1.520 10.130 12.442 1.00 93.81 116 VAL A O 1
ATOM 939 N N . GLN A 1 117 ? 0.985 8.005 12.937 1.00 91.75 117 GLN A N 1
ATOM 940 C CA . GLN A 1 117 ? 2.208 7.653 13.644 1.00 91.75 117 GLN A CA 1
ATOM 941 C C . GLN A 1 117 ? 3.109 6.786 12.768 1.00 91.75 117 GLN A C 1
ATOM 943 O O . GLN A 1 117 ? 2.676 5.790 12.174 1.00 91.75 117 GLN A O 1
ATOM 948 N N . ASN A 1 118 ? 4.391 7.147 12.742 1.00 86.25 118 ASN A N 1
ATOM 949 C CA . ASN A 1 118 ? 5.409 6.339 12.092 1.00 86.25 118 ASN A CA 1
ATOM 950 C C . ASN A 1 118 ? 5.920 5.265 13.052 1.00 86.25 118 ASN A C 1
ATOM 952 O O . ASN A 1 118 ? 6.368 5.608 14.142 1.00 86.25 118 ASN A O 1
ATOM 956 N N . PHE A 1 119 ? 5.928 4.011 12.597 1.00 82.25 119 PHE A N 1
ATOM 957 C CA . PHE A 1 119 ? 6.534 2.850 13.265 1.00 82.25 119 PHE A CA 1
ATOM 958 C C . PHE A 1 119 ? 6.045 2.551 14.694 1.00 82.25 119 PHE A C 1
ATOM 960 O O . PHE A 1 119 ? 6.399 3.213 15.667 1.00 82.25 119 PHE A O 1
ATOM 967 N N . ASP A 1 120 ? 5.315 1.451 14.859 1.00 83.69 120 ASP A N 1
ATOM 968 C CA . ASP A 1 120 ? 5.200 0.788 16.159 1.00 83.69 120 ASP A CA 1
ATOM 969 C C . ASP A 1 120 ? 6.440 -0.078 16.471 1.00 83.69 120 ASP A C 1
ATOM 971 O O . ASP A 1 120 ? 7.419 -0.108 15.721 1.00 83.69 120 ASP A O 1
ATOM 975 N N . CYS A 1 121 ? 6.408 -0.821 17.583 1.00 79.19 121 CYS A N 1
ATOM 976 C CA . CYS A 1 121 ? 7.496 -1.725 17.976 1.00 79.19 121 CYS A CA 1
ATOM 977 C C . CYS A 1 121 ? 7.763 -2.874 16.983 1.00 79.19 121 CYS A C 1
ATOM 979 O O . CYS A 1 121 ? 8.755 -3.585 17.134 1.00 79.19 121 CYS A O 1
ATOM 981 N N . TRP A 1 122 ? 6.914 -3.035 15.966 1.00 83.00 122 TRP A N 1
ATOM 982 C CA . TRP A 1 122 ? 7.040 -4.004 14.882 1.00 83.00 122 TRP A CA 1
ATOM 983 C C . TRP A 1 122 ? 7.296 -3.337 13.523 1.00 83.00 122 TRP A C 1
ATOM 985 O O . TRP A 1 122 ? 7.247 -4.018 12.502 1.00 83.00 122 TRP A O 1
ATOM 995 N N . GLY A 1 123 ? 7.558 -2.026 13.496 1.00 83.81 123 GLY A N 1
ATOM 996 C CA . GLY A 1 123 ? 7.836 -1.279 12.269 1.00 83.81 123 GLY A CA 1
ATOM 997 C C . GLY A 1 123 ? 6.605 -0.905 11.453 1.00 83.81 123 GLY A C 1
ATOM 998 O O . GLY A 1 123 ? 6.754 -0.490 10.307 1.00 83.81 123 GLY A O 1
ATOM 999 N N . ASN A 1 124 ? 5.400 -1.036 12.014 1.00 88.44 124 ASN A N 1
ATOM 1000 C CA . ASN A 1 124 ? 4.162 -0.746 11.302 1.00 88.44 124 ASN A CA 1
ATOM 1001 C C . ASN A 1 124 ? 3.715 0.703 11.517 1.00 88.44 124 ASN A C 1
ATOM 1003 O O . ASN A 1 124 ? 3.530 1.161 12.646 1.00 88.44 124 ASN A O 1
ATOM 1007 N N . ASN A 1 125 ? 3.434 1.392 10.420 1.00 91.06 125 ASN A N 1
ATOM 1008 C CA . ASN A 1 125 ? 2.726 2.667 10.421 1.00 91.06 125 ASN A CA 1
ATOM 1009 C C . ASN A 1 125 ? 1.252 2.491 10.812 1.00 91.06 125 ASN A C 1
ATOM 1011 O O . ASN A 1 125 ? 0.583 1.536 10.401 1.00 91.06 125 ASN A O 1
ATOM 1015 N N . HIS A 1 126 ? 0.744 3.400 11.635 1.00 94.56 126 HIS A N 1
ATOM 1016 C CA . HIS A 1 126 ? -0.613 3.307 12.162 1.00 94.56 126 HIS A CA 1
ATOM 1017 C C . HIS A 1 126 ? -1.214 4.680 12.417 1.00 94.56 126 HIS A C 1
ATOM 1019 O O . HIS A 1 126 ? -0.517 5.686 12.489 1.00 94.56 126 HIS A O 1
ATOM 1025 N N . ILE A 1 127 ? -2.530 4.705 12.562 1.00 96.38 127 ILE A N 1
ATOM 1026 C CA . ILE A 1 127 ? -3.279 5.877 12.994 1.00 96.38 127 ILE A CA 1
ATOM 1027 C C . ILE A 1 127 ? -3.610 5.667 14.468 1.00 96.38 127 ILE A C 1
ATOM 1029 O O . ILE A 1 127 ? -4.226 4.656 14.821 1.00 96.38 127 ILE A O 1
ATOM 1033 N N . LEU A 1 128 ? -3.153 6.580 15.320 1.00 96.50 128 LEU A N 1
ATOM 1034 C CA . LEU A 1 128 ? -3.395 6.574 16.757 1.00 96.50 128 LEU A CA 1
ATOM 1035 C C . LEU A 1 128 ? -4.567 7.500 17.084 1.00 96.50 128 LEU A C 1
ATOM 1037 O O . LEU A 1 128 ? -4.569 8.674 16.719 1.00 96.50 128 LEU A O 1
ATOM 1041 N N . TYR A 1 129 ? -5.554 6.965 17.793 1.00 96.62 129 TYR A N 1
ATOM 1042 C CA . TYR A 1 129 ? -6.733 7.704 18.233 1.00 96.62 129 TYR A CA 1
ATOM 1043 C C . TYR A 1 129 ? -6.608 8.118 19.700 1.00 96.62 129 TYR A C 1
ATOM 1045 O O . TYR A 1 129 ? -5.892 7.485 20.478 1.00 96.62 129 TYR A O 1
ATOM 1053 N N . GLU A 1 130 ? -7.346 9.157 20.101 1.00 94.19 130 GLU A N 1
ATOM 1054 C CA . GLU A 1 130 ? -7.305 9.709 21.467 1.00 94.19 130 GLU A CA 1
ATOM 1055 C C . GLU A 1 130 ? -7.630 8.669 22.552 1.00 94.19 130 GLU A C 1
ATOM 1057 O O . GLU A 1 130 ? -7.086 8.712 23.653 1.00 94.19 130 GLU A O 1
ATOM 1062 N N . ASN A 1 131 ? -8.484 7.694 22.233 1.00 91.88 131 ASN A N 1
ATOM 1063 C CA . ASN A 1 131 ? -8.856 6.591 23.123 1.00 91.88 131 ASN A CA 1
ATOM 1064 C C . ASN A 1 131 ? -7.785 5.479 23.228 1.00 91.88 131 ASN A C 1
ATOM 1066 O O . ASN A 1 131 ? -8.018 4.452 23.874 1.00 91.88 131 ASN A O 1
ATOM 1070 N N . GLY A 1 132 ? -6.635 5.650 22.570 1.00 93.19 132 GLY A N 1
ATOM 1071 C CA . GLY A 1 132 ? -5.533 4.690 22.523 1.00 93.19 132 GLY A CA 1
ATOM 1072 C C . GLY A 1 132 ? -5.715 3.551 21.516 1.00 93.19 132 GLY A C 1
ATOM 1073 O O . GLY A 1 132 ? -4.858 2.668 21.443 1.00 93.19 132 GLY A O 1
ATOM 1074 N N . ALA A 1 133 ? -6.806 3.528 20.743 1.00 94.88 133 ALA A N 1
ATOM 1075 C CA . ALA A 1 133 ? -6.952 2.583 19.644 1.00 94.88 133 ALA A CA 1
ATOM 1076 C C . ALA A 1 133 ? -5.944 2.904 18.531 1.00 94.88 133 ALA A C 1
ATOM 1078 O O . ALA A 1 133 ? -5.630 4.063 18.255 1.00 94.88 133 ALA A O 1
ATOM 1079 N N . LYS A 1 134 ? -5.444 1.858 17.880 1.00 96.12 134 LYS A N 1
ATOM 1080 C CA . LYS A 1 134 ? -4.517 1.931 16.750 1.00 96.12 134 LYS A CA 1
ATOM 1081 C C . LYS A 1 134 ? -5.164 1.283 15.541 1.00 96.12 134 LYS A C 1
ATOM 1083 O O . LYS A 1 134 ? -5.624 0.144 15.633 1.00 96.12 134 LYS A O 1
ATOM 1088 N N . MET A 1 135 ? -5.167 1.966 14.404 1.00 96.50 135 MET A N 1
ATOM 1089 C CA . MET A 1 135 ? -5.616 1.400 13.134 1.00 96.50 135 MET A CA 1
ATOM 1090 C C . MET A 1 135 ? -4.458 1.273 12.152 1.00 96.50 135 MET A C 1
ATOM 1092 O O . MET A 1 135 ? -3.736 2.227 11.885 1.00 96.50 135 MET A O 1
ATOM 1096 N N . TYR A 1 136 ? -4.335 0.089 11.569 1.00 96.12 136 TYR A N 1
ATOM 1097 C CA . TYR A 1 136 ? -3.393 -0.240 10.512 1.00 96.12 136 TYR A CA 1
ATOM 1098 C C . TYR A 1 136 ? -4.176 -0.506 9.229 1.00 96.12 136 TYR A C 1
ATOM 1100 O O . TYR A 1 136 ? -5.182 -1.225 9.261 1.00 96.12 136 TYR A O 1
ATOM 1108 N N . ALA A 1 137 ? -3.707 0.033 8.110 1.00 96.69 137 ALA A N 1
ATOM 1109 C CA . ALA A 1 137 ? -4.335 -0.133 6.807 1.00 96.69 137 ALA A CA 1
ATOM 1110 C C . ALA A 1 137 ? -3.340 -0.726 5.804 1.00 96.69 137 ALA A C 1
ATOM 1112 O O . ALA A 1 137 ? -2.171 -0.343 5.778 1.00 96.69 137 ALA A O 1
ATOM 1113 N N . PHE A 1 138 ? -3.814 -1.663 4.989 1.00 96.62 138 PHE A N 1
ATOM 1114 C CA . PHE A 1 138 ? -3.016 -2.379 3.999 1.00 96.62 138 PHE A CA 1
ATOM 1115 C C . PHE A 1 138 ? -3.798 -2.492 2.693 1.00 96.62 138 PHE A C 1
ATOM 1117 O O . PHE A 1 138 ? -5.001 -2.747 2.733 1.00 96.62 138 PHE A O 1
ATOM 1124 N N . LEU A 1 139 ? -3.128 -2.348 1.555 1.00 97.12 139 LEU A N 1
ATOM 1125 C CA . LEU A 1 139 ? -3.672 -2.694 0.246 1.00 97.12 139 LEU A CA 1
ATOM 1126 C C . LEU A 1 139 ? -2.811 -3.812 -0.344 1.00 97.12 139 LEU A C 1
ATOM 1128 O O . LEU A 1 139 ? -1.638 -3.623 -0.654 1.00 97.12 139 LEU A O 1
ATOM 1132 N N . GLU A 1 140 ? -3.408 -4.990 -0.442 1.00 96.06 140 GLU A N 1
ATOM 1133 C CA . GLU A 1 140 ? -2.770 -6.226 -0.880 1.00 96.06 140 GLU A CA 1
ATOM 1134 C C . GLU A 1 140 ? -3.234 -6.540 -2.308 1.00 96.06 140 GLU A C 1
ATOM 1136 O O . GLU A 1 140 ? -4.419 -6.419 -2.615 1.00 96.06 140 GLU A O 1
ATOM 1141 N N . ASN A 1 141 ? -2.300 -6.925 -3.178 1.00 95.56 141 ASN A N 1
ATOM 1142 C CA . ASN A 1 141 ? -2.571 -7.382 -4.542 1.00 95.56 141 ASN A CA 1
ATOM 1143 C C . ASN A 1 141 ? -1.889 -8.735 -4.765 1.00 95.56 141 ASN A C 1
ATOM 1145 O O . ASN A 1 141 ? -0.820 -8.831 -5.377 1.00 95.56 141 ASN A O 1
ATOM 1149 N N . ASP A 1 142 ? -2.471 -9.779 -4.190 1.00 92.88 142 ASP A N 1
ATOM 1150 C CA . ASP A 1 142 ? -1.884 -11.114 -4.141 1.00 92.88 142 ASP A CA 1
ATOM 1151 C C . ASP A 1 142 ? -2.686 -12.119 -4.981 1.00 92.88 142 ASP A C 1
ATOM 1153 O O . ASP A 1 142 ? -3.551 -11.751 -5.770 1.00 92.88 142 ASP A O 1
ATOM 1157 N N . TYR A 1 143 ? -2.371 -13.411 -4.867 1.00 88.94 143 TYR A N 1
ATOM 1158 C CA . TYR A 1 143 ? -3.083 -14.452 -5.615 1.00 88.94 143 TYR A CA 1
ATOM 1159 C C . TYR A 1 143 ? -4.565 -14.594 -5.215 1.00 88.94 143 TYR A C 1
ATOM 1161 O O . TYR A 1 143 ? -5.338 -15.165 -5.983 1.00 88.94 143 TYR A O 1
ATOM 1169 N N . ILE A 1 144 ? -4.943 -14.133 -4.017 1.00 86.75 144 ILE A N 1
ATOM 1170 C CA . ILE A 1 144 ? -6.307 -14.187 -3.472 1.00 86.75 144 ILE A CA 1
ATOM 1171 C C . ILE A 1 144 ? -7.127 -13.023 -4.029 1.00 86.75 144 ILE A C 1
ATOM 1173 O O . ILE A 1 144 ? -8.342 -13.152 -4.181 1.00 86.75 144 ILE A O 1
ATOM 1177 N N . GLY A 1 145 ? -6.468 -11.913 -4.360 1.00 92.19 145 GLY A N 1
ATOM 1178 C CA . GLY A 1 145 ? -7.064 -10.809 -5.091 1.00 92.19 145 GLY A CA 1
ATOM 1179 C C . GLY A 1 145 ? -6.559 -9.443 -4.651 1.00 92.19 145 GLY A C 1
ATOM 1180 O O . GLY A 1 145 ? -5.520 -9.304 -4.004 1.00 92.19 145 GLY A O 1
ATOM 1181 N N . MET A 1 146 ? -7.333 -8.420 -5.007 1.00 94.75 146 MET A N 1
ATOM 1182 C CA . MET A 1 146 ? -7.120 -7.048 -4.551 1.00 94.75 146 MET A CA 1
ATOM 1183 C C . MET A 1 146 ? -7.912 -6.801 -3.265 1.00 94.75 146 MET A C 1
ATOM 1185 O O . MET A 1 146 ? -9.146 -6.784 -3.282 1.00 94.75 146 MET A O 1
ATOM 1189 N N . VAL A 1 147 ? -7.221 -6.574 -2.147 1.00 96.12 147 VAL A N 1
ATOM 1190 C CA . VAL A 1 147 ? -7.847 -6.473 -0.821 1.00 96.12 147 VAL A CA 1
ATOM 1191 C C . VAL A 1 147 ? -7.376 -5.231 -0.070 1.00 96.12 147 VAL A C 1
ATOM 1193 O O . VAL A 1 147 ? -6.192 -5.073 0.215 1.00 96.12 147 VAL A O 1
ATOM 1196 N N . LEU A 1 148 ? -8.319 -4.374 0.335 1.00 96.75 148 LEU A N 1
ATOM 1197 C CA . LEU A 1 148 ? -8.072 -3.327 1.333 1.00 96.75 148 LEU A CA 1
ATOM 1198 C C . LEU A 1 148 ? -8.392 -3.879 2.723 1.00 96.75 148 LEU A C 1
ATOM 1200 O O . LEU A 1 148 ? -9.532 -4.232 3.028 1.00 96.75 148 LEU A O 1
ATOM 1204 N N . ARG A 1 149 ? -7.382 -3.957 3.583 1.00 96.25 149 ARG A N 1
ATOM 1205 C CA . ARG A 1 149 ? -7.484 -4.538 4.921 1.00 96.25 149 ARG A CA 1
ATOM 1206 C C . ARG A 1 149 ? -7.243 -3.484 5.989 1.00 96.25 149 ARG A C 1
ATOM 1208 O O . ARG A 1 149 ? -6.215 -2.821 6.005 1.00 96.25 149 ARG A O 1
ATOM 1215 N N . PHE A 1 150 ? -8.161 -3.423 6.945 1.00 96.12 150 PHE A N 1
ATOM 1216 C CA . PHE A 1 150 ? -8.035 -2.641 8.167 1.00 96.12 150 PHE A CA 1
ATOM 1217 C C . PHE A 1 150 ? -7.898 -3.571 9.367 1.00 96.12 150 PHE A C 1
ATOM 1219 O O . PHE A 1 150 ? -8.716 -4.479 9.574 1.00 96.12 150 PHE A O 1
ATOM 1226 N N . ARG A 1 151 ? -6.879 -3.329 10.186 1.00 95.38 151 ARG A N 1
ATOM 1227 C CA . ARG A 1 151 ? -6.680 -3.988 11.476 1.00 95.38 151 ARG A CA 1
ATOM 1228 C C . ARG A 1 151 ? -6.734 -2.924 12.560 1.00 95.38 151 ARG A C 1
ATOM 1230 O O . ARG A 1 151 ? -5.922 -2.011 12.546 1.00 95.38 151 ARG A O 1
ATOM 1237 N N . VAL A 1 152 ? -7.660 -3.071 13.498 1.00 94.75 152 VAL A N 1
ATOM 1238 C CA . VAL A 1 152 ? -7.779 -2.181 14.656 1.00 94.75 152 VAL A CA 1
ATOM 1239 C C . VAL A 1 152 ? -7.321 -2.947 15.887 1.00 94.75 152 VAL A C 1
ATOM 1241 O O . VAL A 1 152 ? -7.682 -4.112 16.061 1.00 94.75 152 VAL A O 1
ATOM 1244 N N . VAL A 1 153 ? -6.493 -2.320 16.711 1.00 93.94 153 VAL A N 1
ATOM 1245 C CA . VAL A 1 153 ? -5.974 -2.881 17.958 1.00 93.94 153 VAL A CA 1
ATOM 1246 C C . VAL A 1 153 ? -6.231 -1.873 19.064 1.00 93.94 153 VAL A C 1
ATOM 1248 O O . VAL A 1 153 ? -5.904 -0.700 18.921 1.00 93.94 153 VAL A O 1
ATOM 1251 N N . TRP A 1 154 ? -6.806 -2.332 20.168 1.00 93.25 154 TRP A N 1
ATOM 1252 C CA . TRP A 1 154 ? -7.009 -1.518 21.356 1.00 93.25 154 TRP A CA 1
ATOM 1253 C C . TRP A 1 154 ? -6.526 -2.302 22.570 1.00 93.25 154 TRP A C 1
ATOM 1255 O O . TRP A 1 154 ? -7.087 -3.341 22.917 1.00 93.25 154 TRP A O 1
ATOM 1265 N N . GLU A 1 155 ? -5.428 -1.840 23.157 1.00 90.44 155 GLU A N 1
ATOM 1266 C CA . GLU A 1 155 ? -4.795 -2.477 24.309 1.00 90.44 155 GLU A CA 1
ATOM 1267 C C . GLU A 1 155 ? -5.345 -1.847 25.588 1.00 90.44 155 GLU A C 1
ATOM 1269 O O . GLU A 1 155 ? -5.373 -0.624 25.728 1.00 90.44 155 GLU A O 1
ATOM 1274 N N . GLN A 1 156 ? -5.823 -2.685 26.505 1.00 87.44 156 GLN A N 1
ATOM 1275 C CA . GLN A 1 156 ? -6.426 -2.277 27.770 1.00 87.44 156 GLN A CA 1
ATOM 1276 C C . GLN A 1 156 ? -5.956 -3.213 28.881 1.00 87.44 156 GLN A C 1
ATOM 1278 O O . GLN A 1 156 ? -5.831 -4.418 28.667 1.00 87.44 156 GLN A O 1
ATOM 1283 N N . GLU A 1 157 ? -5.729 -2.668 30.076 1.00 85.19 157 GLU A N 1
ATOM 1284 C CA . GLU A 1 157 ? -5.313 -3.467 31.239 1.00 85.19 157 GLU A CA 1
ATOM 1285 C C . GLU A 1 157 ? -6.430 -4.389 31.740 1.00 85.19 157 GLU A C 1
ATOM 1287 O O . GLU A 1 157 ? -6.174 -5.488 32.226 1.00 85.19 157 GLU A O 1
ATOM 1292 N N . ASN A 1 158 ? -7.682 -3.943 31.617 1.00 83.44 158 ASN A N 1
ATOM 1293 C CA . ASN A 1 158 ? -8.853 -4.653 32.113 1.00 83.44 158 ASN A CA 1
ATOM 1294 C C . ASN A 1 158 ? -9.776 -5.067 30.968 1.00 83.44 158 ASN A C 1
ATOM 1296 O O . ASN A 1 158 ? -9.863 -4.394 29.941 1.00 83.44 158 ASN A O 1
ATOM 1300 N N . VAL A 1 159 ? -10.523 -6.153 31.186 1.00 81.38 159 VAL A N 1
ATOM 1301 C CA . VAL A 1 159 ? -11.577 -6.582 30.261 1.00 81.38 159 VAL A CA 1
ATOM 1302 C C . VAL A 1 159 ? -12.650 -5.500 30.192 1.00 81.38 159 VAL A C 1
ATOM 1304 O O . VAL A 1 159 ? -13.261 -5.142 31.200 1.00 81.38 159 VAL A O 1
ATOM 1307 N N . GLN A 1 160 ? -12.882 -4.998 28.984 1.00 85.75 160 GLN A N 1
ATOM 1308 C CA . GLN A 1 160 ? -13.866 -3.958 28.721 1.00 85.75 160 GLN A CA 1
ATOM 1309 C C . GLN A 1 160 ? -15.230 -4.552 28.372 1.00 85.75 160 GLN A C 1
ATOM 1311 O O . GLN A 1 160 ? -15.350 -5.692 27.918 1.00 85.75 160 GLN A O 1
ATOM 1316 N N . ARG A 1 161 ? -16.281 -3.758 28.587 1.00 87.25 161 ARG A N 1
ATOM 1317 C CA . ARG A 1 161 ? -17.635 -4.116 28.151 1.00 87.25 161 ARG A CA 1
ATOM 1318 C C . ARG A 1 161 ? -17.756 -3.977 26.639 1.00 87.25 161 ARG A C 1
ATOM 1320 O O . ARG A 1 161 ? -17.055 -3.175 26.026 1.00 87.25 161 ARG A O 1
ATOM 1327 N N . LYS A 1 162 ? -18.690 -4.728 26.058 1.00 86.94 162 LYS A N 1
ATOM 1328 C CA . LYS A 1 162 ? -18.936 -4.747 24.614 1.00 86.94 162 LYS A CA 1
ATOM 1329 C C . LYS A 1 162 ? -19.157 -3.342 24.046 1.00 86.94 162 LYS A C 1
ATOM 1331 O O . LYS A 1 162 ? -18.569 -3.018 23.025 1.00 86.94 162 LYS A O 1
ATOM 1336 N N . GLU A 1 163 ? -19.943 -2.509 24.722 1.00 89.56 163 GLU A N 1
ATOM 1337 C CA . GLU A 1 163 ? -20.268 -1.159 24.249 1.00 89.56 163 GLU A CA 1
ATOM 1338 C C . GLU A 1 163 ? -19.021 -0.270 24.168 1.00 89.56 163 GLU A C 1
ATOM 1340 O O . GLU A 1 163 ? -18.849 0.463 23.201 1.00 89.56 163 GLU A O 1
ATOM 1345 N N . ALA A 1 164 ? -18.116 -0.383 25.146 1.00 89.38 164 ALA A N 1
ATOM 1346 C CA . ALA A 1 164 ? -16.853 0.353 25.139 1.00 89.38 164 ALA A CA 1
ATOM 1347 C C . ALA A 1 164 ? -15.913 -0.138 24.027 1.00 89.38 164 ALA A C 1
ATOM 1349 O O . ALA A 1 164 ? -15.230 0.663 23.399 1.00 89.38 164 ALA A O 1
ATOM 1350 N N . ILE A 1 165 ? -15.901 -1.449 23.756 1.00 87.75 165 ILE A N 1
ATOM 1351 C CA . ILE A 1 165 ? -15.128 -2.034 22.652 1.00 87.75 165 ILE A CA 1
ATOM 1352 C C . ILE A 1 165 ? -15.665 -1.545 21.301 1.00 87.75 165 ILE A C 1
ATOM 1354 O O . ILE A 1 165 ? -14.881 -1.157 20.439 1.00 87.75 165 ILE A O 1
ATOM 1358 N N . GLU A 1 166 ? -16.986 -1.545 21.108 1.00 89.06 166 GLU A N 1
ATOM 1359 C CA . GLU A 1 166 ? -17.614 -1.071 19.869 1.00 89.06 166 GLU A CA 1
ATOM 1360 C C . GLU A 1 166 ? -17.374 0.425 19.641 1.00 89.06 166 GLU A C 1
ATOM 1362 O O . GLU A 1 166 ? -17.019 0.832 18.534 1.00 89.06 166 GLU A O 1
ATOM 1367 N N . ASP A 1 167 ? -17.503 1.248 20.680 1.00 90.56 167 ASP A N 1
ATOM 1368 C CA . ASP A 1 167 ? -17.215 2.680 20.589 1.00 90.56 167 ASP A CA 1
ATOM 1369 C C . ASP A 1 167 ? -15.746 2.935 20.211 1.00 90.56 167 ASP A C 1
ATOM 1371 O O . ASP A 1 167 ? -15.441 3.665 19.258 1.00 90.56 167 ASP A O 1
ATOM 1375 N N . ALA A 1 168 ? -14.824 2.243 20.887 1.00 90.88 168 ALA A N 1
ATOM 1376 C CA . ALA A 1 168 ? -13.400 2.467 20.703 1.00 90.88 168 ALA A CA 1
ATOM 1377 C C . ALA A 1 168 ? -12.847 1.914 19.382 1.00 90.88 168 ALA A C 1
ATOM 1379 O O . ALA A 1 168 ? -12.027 2.567 18.735 1.00 90.88 168 ALA A O 1
ATOM 1380 N N . MET A 1 169 ? -13.273 0.715 18.978 1.00 90.00 169 MET A N 1
ATOM 1381 C CA . MET A 1 169 ? -12.707 -0.002 17.828 1.00 90.00 169 MET A CA 1
ATOM 1382 C C . MET A 1 169 ? -13.540 0.109 16.551 1.00 90.00 169 MET A C 1
ATOM 1384 O O . MET A 1 169 ? -13.056 -0.289 15.491 1.00 90.00 169 MET A O 1
ATOM 1388 N N . VAL A 1 170 ? -14.776 0.609 16.635 1.00 90.25 170 VAL A N 1
ATOM 1389 C CA . VAL A 1 170 ? -15.662 0.781 15.473 1.00 90.25 170 VAL A CA 1
ATOM 1390 C C . VAL A 1 170 ? -16.002 2.243 15.288 1.00 90.25 170 VAL A C 1
ATOM 1392 O O . VAL A 1 170 ? -15.588 2.822 14.291 1.00 90.25 170 VAL A O 1
ATOM 1395 N N . GLN A 1 171 ? -16.713 2.855 16.237 1.00 92.19 171 GLN A N 1
ATOM 1396 C CA . GLN A 1 171 ? -17.247 4.209 16.046 1.00 92.19 171 GLN A CA 1
ATOM 1397 C C . GLN A 1 171 ? -16.134 5.240 15.868 1.00 92.19 171 GLN A C 1
ATOM 1399 O O . GLN A 1 171 ? -16.183 6.039 14.936 1.00 92.19 171 GLN A O 1
ATOM 1404 N N . THR A 1 172 ? -15.095 5.156 16.701 1.00 93.62 172 THR A N 1
ATOM 1405 C CA . THR A 1 172 ? -13.956 6.086 16.666 1.00 93.62 172 THR A CA 1
ATOM 1406 C C . THR A 1 172 ? -13.220 6.060 15.322 1.00 93.62 172 THR A C 1
ATOM 1408 O O . THR A 1 172 ? -12.821 7.101 14.811 1.00 93.62 172 THR A O 1
ATOM 1411 N N . VAL A 1 173 ? -13.049 4.879 14.721 1.00 94.12 173 VAL A N 1
ATOM 1412 C CA . VAL A 1 173 ? -12.212 4.705 13.518 1.00 94.12 173 VAL A CA 1
ATOM 1413 C C . VAL A 1 173 ? -13.004 4.772 12.207 1.00 94.12 173 VAL A C 1
ATOM 1415 O O . VAL A 1 173 ? -12.420 4.927 11.134 1.00 94.12 173 VAL A O 1
ATOM 1418 N N . LEU A 1 174 ? -14.335 4.649 12.269 1.00 93.69 174 LEU A N 1
ATOM 1419 C CA . LEU A 1 174 ? -15.198 4.445 11.101 1.00 93.69 174 LEU A CA 1
ATOM 1420 C C . LEU A 1 174 ? -15.084 5.566 10.064 1.00 93.69 174 LEU A C 1
ATOM 1422 O O . LEU A 1 174 ? -15.058 5.295 8.862 1.00 93.69 174 LEU A O 1
ATOM 1426 N N . ASN A 1 175 ? -15.011 6.819 10.516 1.00 94.44 175 ASN A N 1
ATOM 1427 C CA . ASN A 1 175 ? -14.920 7.963 9.612 1.00 94.44 175 ASN A CA 1
ATOM 1428 C C . ASN A 1 175 ? -13.633 7.910 8.777 1.00 94.44 175 ASN A C 1
ATOM 1430 O O . ASN A 1 175 ? -13.670 8.052 7.554 1.00 94.44 175 ASN A O 1
ATOM 1434 N N . ASP A 1 176 ? -12.499 7.629 9.418 1.00 96.75 176 ASP A N 1
ATOM 1435 C CA . ASP A 1 176 ? -11.210 7.513 8.741 1.00 96.75 176 ASP A CA 1
ATOM 1436 C C . ASP A 1 176 ? -11.134 6.276 7.846 1.00 96.75 176 ASP A C 1
ATOM 1438 O O . ASP A 1 176 ? -10.635 6.381 6.725 1.00 96.75 176 ASP A O 1
ATOM 1442 N N . MET A 1 177 ? -11.704 5.137 8.263 1.00 95.25 177 MET A N 1
ATOM 1443 C CA . MET A 1 177 ? -11.868 3.973 7.379 1.00 95.25 177 MET A CA 1
ATOM 1444 C C . MET A 1 177 ? -12.607 4.362 6.095 1.00 95.25 177 MET A C 1
ATOM 1446 O O . MET A 1 177 ? -12.146 4.038 5.001 1.00 95.25 177 MET A O 1
ATOM 1450 N N . GLY A 1 178 ? -13.701 5.122 6.212 1.00 94.19 178 GLY A N 1
ATOM 1451 C CA . GLY A 1 178 ? -14.466 5.620 5.070 1.00 94.19 178 GLY A CA 1
ATOM 1452 C C . GLY A 1 178 ? -13.678 6.590 4.184 1.00 94.19 178 GLY A C 1
ATOM 1453 O O . GLY A 1 178 ? -13.744 6.498 2.957 1.00 94.19 178 GLY A O 1
ATOM 1454 N N . LYS A 1 179 ? -12.888 7.501 4.770 1.00 96.06 179 LYS A N 1
ATOM 1455 C CA . LYS A 1 179 ? -12.005 8.411 4.011 1.00 96.06 179 LYS A CA 1
ATOM 1456 C C . LYS A 1 179 ? -10.939 7.638 3.233 1.00 96.06 179 LYS A C 1
ATOM 1458 O O . LYS A 1 179 ? -10.736 7.917 2.050 1.00 96.06 179 LYS A O 1
ATOM 1463 N N . ILE A 1 180 ? -10.295 6.663 3.874 1.00 96.56 180 ILE A N 1
ATOM 1464 C CA . ILE A 1 180 ? -9.256 5.818 3.270 1.00 96.56 180 ILE A CA 1
ATOM 1465 C C . ILE A 1 180 ? -9.854 4.968 2.149 1.00 96.56 180 ILE A C 1
ATOM 1467 O O . ILE A 1 180 ? -9.346 4.989 1.028 1.00 96.56 180 ILE A O 1
ATOM 1471 N N . GLN A 1 181 ? -10.969 4.286 2.418 1.00 94.94 181 GLN A N 1
ATOM 1472 C CA . GLN A 1 181 ? -11.695 3.501 1.422 1.00 94.94 181 GLN A CA 1
ATOM 1473 C C . GLN A 1 181 ? -12.067 4.367 0.217 1.00 94.94 181 GLN A C 1
ATOM 1475 O O . GLN A 1 181 ? -11.725 4.031 -0.913 1.00 94.94 181 GLN A O 1
ATOM 1480 N N . LYS A 1 182 ? -12.653 5.548 0.445 1.00 94.31 182 LYS A N 1
ATOM 1481 C CA . LYS A 1 182 ? -12.992 6.491 -0.626 1.00 94.31 182 LYS A CA 1
ATOM 1482 C C . LYS A 1 182 ? -11.768 6.923 -1.431 1.00 94.31 182 LYS A C 1
ATOM 1484 O O . LYS A 1 182 ? -11.874 7.061 -2.650 1.00 94.31 182 LYS A O 1
ATOM 1489 N N . ALA A 1 183 ? -10.625 7.167 -0.789 1.00 95.69 183 ALA A N 1
ATOM 1490 C CA . ALA A 1 183 ? -9.397 7.537 -1.487 1.00 95.69 183 ALA A CA 1
ATOM 1491 C C . ALA A 1 183 ? -8.952 6.416 -2.440 1.00 95.69 183 ALA A C 1
ATOM 1493 O O . ALA A 1 183 ? -8.756 6.683 -3.631 1.00 95.69 183 ALA A O 1
ATOM 1494 N N . VAL A 1 184 ? -8.911 5.174 -1.946 1.00 95.75 184 VAL A N 1
ATOM 1495 C CA . VAL A 1 184 ? -8.544 3.974 -2.714 1.00 95.75 184 VAL A CA 1
ATOM 1496 C C . VAL A 1 184 ? -9.539 3.705 -3.846 1.00 95.75 184 VAL A C 1
ATOM 1498 O O . VAL A 1 184 ? -9.163 3.669 -5.021 1.00 95.75 184 VAL A O 1
ATOM 1501 N N . GLU A 1 185 ? -10.829 3.620 -3.535 1.00 94.81 185 GLU A N 1
ATOM 1502 C CA . GLU A 1 185 ? -11.892 3.338 -4.505 1.00 94.81 185 GLU A CA 1
ATOM 1503 C C . GLU A 1 185 ? -12.024 4.428 -5.567 1.00 94.81 185 GLU A C 1
ATOM 1505 O O . GLU A 1 185 ? -12.324 4.141 -6.727 1.00 94.81 185 GLU A O 1
ATOM 1510 N N . SER A 1 186 ? -11.745 5.694 -5.221 1.00 93.81 186 SER A N 1
ATOM 1511 C CA . SER A 1 186 ? -11.751 6.785 -6.203 1.00 93.81 186 SER A CA 1
ATOM 1512 C C . SER A 1 186 ? -10.731 6.586 -7.320 1.00 93.81 186 SER A C 1
ATOM 1514 O O . SER A 1 186 ? -10.919 7.137 -8.409 1.00 93.81 186 SER A O 1
ATOM 1516 N N . ARG A 1 187 ? -9.648 5.851 -7.037 1.00 94.31 187 ARG A N 1
ATOM 1517 C CA . ARG A 1 187 ? -8.629 5.480 -8.013 1.00 94.31 187 ARG A CA 1
ATOM 1518 C C . ARG A 1 187 ? -9.009 4.176 -8.696 1.00 94.31 187 ARG A C 1
ATOM 1520 O O . ARG A 1 187 ? -9.045 4.175 -9.919 1.00 94.31 187 ARG A O 1
ATOM 1527 N N . LEU A 1 188 ? -9.370 3.130 -7.949 1.00 92.25 188 LEU A N 1
ATOM 1528 C CA . LEU A 1 188 ? -9.739 1.817 -8.503 1.00 92.25 188 LEU A CA 1
ATOM 1529 C C . LEU A 1 188 ? -10.884 1.885 -9.523 1.00 92.25 188 LEU A C 1
ATOM 1531 O O . LEU A 1 188 ? -10.813 1.236 -10.562 1.00 92.25 188 LEU A O 1
ATOM 1535 N N . LYS A 1 189 ? -11.894 2.732 -9.289 1.00 91.56 189 LYS A N 1
ATOM 1536 C CA . LYS A 1 189 ? -13.042 2.890 -10.201 1.00 91.56 189 LYS A CA 1
ATOM 1537 C C . LYS A 1 189 ? -12.714 3.579 -11.528 1.00 91.56 189 LYS A C 1
ATOM 1539 O O . LYS A 1 189 ? -13.587 3.737 -12.384 1.00 91.56 189 LYS A O 1
ATOM 1544 N N . LEU A 1 190 ? -11.494 4.097 -11.695 1.00 89.25 190 LEU A N 1
ATOM 1545 C CA . LEU A 1 190 ? -11.094 4.688 -12.965 1.00 89.25 190 LEU A CA 1
ATOM 1546 C C . LEU A 1 190 ? -11.126 3.600 -14.040 1.00 89.25 190 LEU A C 1
ATOM 1548 O O . LEU A 1 190 ? -10.559 2.527 -13.862 1.00 89.25 190 LEU A O 1
ATOM 1552 N N . LYS A 1 191 ? -11.725 3.913 -15.197 1.00 83.38 191 LYS A N 1
ATOM 1553 C CA . LYS A 1 191 ? -11.896 2.962 -16.314 1.00 83.38 191 LYS A CA 1
ATOM 1554 C C . LYS A 1 191 ? -10.612 2.224 -16.709 1.00 83.38 191 LYS A C 1
ATOM 1556 O O . LYS A 1 191 ? -10.694 1.104 -17.187 1.00 83.38 191 LYS A O 1
ATOM 1561 N N . LYS A 1 192 ? -9.445 2.848 -16.505 1.00 86.88 192 LYS A N 1
ATOM 1562 C CA . LYS A 1 192 ? -8.130 2.262 -16.795 1.00 86.88 192 LYS A CA 1
ATOM 1563 C C . LYS A 1 192 ? -7.766 1.053 -15.923 1.00 86.88 192 LYS A C 1
ATOM 1565 O O . LYS A 1 192 ? -6.893 0.305 -16.328 1.00 86.88 192 LYS A O 1
ATOM 1570 N N . PHE A 1 193 ? -8.398 0.881 -14.762 1.00 88.06 193 PHE A N 1
ATOM 1571 C CA . PHE A 1 193 ? -8.141 -0.240 -13.854 1.00 88.06 193 PHE A CA 1
ATOM 1572 C C . PHE A 1 193 ? -9.260 -1.285 -13.861 1.00 88.06 193 PHE A C 1
ATOM 1574 O O . PHE A 1 193 ? -9.016 -2.426 -13.501 1.00 88.06 193 PHE A O 1
ATOM 1581 N N . GLY A 1 194 ? -10.472 -0.918 -14.289 1.00 79.75 194 GLY A N 1
ATOM 1582 C CA . GLY A 1 194 ? -11.535 -1.886 -14.579 1.00 79.75 194 GLY A CA 1
ATOM 1583 C C . GLY A 1 194 ? -12.199 -2.548 -13.365 1.00 79.75 194 GLY A C 1
ATOM 1584 O O . GLY A 1 194 ? -12.949 -3.498 -13.559 1.00 79.75 194 GLY A O 1
ATOM 1585 N N . TYR A 1 195 ? -11.974 -2.057 -12.143 1.00 85.44 195 TYR A N 1
ATOM 1586 C CA . TYR A 1 195 ? -12.607 -2.603 -10.939 1.00 85.44 195 TYR A CA 1
ATOM 1587 C C . TYR A 1 195 ? -14.014 -2.044 -10.720 1.00 85.44 195 TYR A C 1
ATOM 1589 O O . TYR A 1 195 ? -14.239 -0.833 -10.817 1.00 85.44 195 TYR A O 1
ATOM 1597 N N . ASN A 1 196 ? -14.945 -2.930 -10.356 1.00 81.88 196 ASN A N 1
ATOM 1598 C CA . ASN A 1 196 ? -16.230 -2.538 -9.793 1.00 81.88 196 ASN A CA 1
ATOM 1599 C C . ASN A 1 196 ? -16.077 -2.364 -8.277 1.00 81.88 196 ASN A C 1
ATOM 1601 O O . ASN A 1 196 ? -15.817 -3.324 -7.562 1.00 81.88 196 ASN A O 1
ATOM 1605 N N . VAL A 1 197 ? -16.234 -1.132 -7.796 1.00 86.44 197 VAL A N 1
ATOM 1606 C CA . VAL A 1 197 ? -16.145 -0.806 -6.363 1.00 86.44 197 VAL A CA 1
ATOM 1607 C C . VAL A 1 197 ? -17.517 -0.759 -5.680 1.00 86.44 197 VAL A C 1
ATOM 1609 O O . VAL A 1 197 ? -17.584 -0.553 -4.476 1.00 86.44 197 VAL A O 1
ATOM 1612 N N . GLU A 1 198 ? -18.615 -0.927 -6.426 1.00 82.25 198 GLU A N 1
ATOM 1613 C CA . GLU A 1 198 ? -19.978 -0.873 -5.875 1.00 82.25 198 GLU A CA 1
ATOM 1614 C C . GLU A 1 198 ? -20.436 -2.228 -5.311 1.00 82.25 198 GLU A C 1
ATOM 1616 O O . GLU A 1 198 ? -21.212 -2.269 -4.359 1.00 82.25 198 GLU A O 1
ATOM 1621 N N . GLU A 1 199 ? -19.923 -3.337 -5.852 1.00 78.50 199 GLU A N 1
ATOM 1622 C CA . GLU A 1 199 ? -20.254 -4.708 -5.436 1.00 78.50 199 GLU A CA 1
ATOM 1623 C C . GLU A 1 199 ? -19.028 -5.406 -4.830 1.00 78.50 199 GLU A C 1
ATOM 1625 O O . GLU A 1 199 ? -18.483 -6.356 -5.390 1.00 78.50 199 GLU A O 1
ATOM 1630 N N . VAL A 1 200 ? -18.561 -4.902 -3.685 1.00 86.00 200 VAL A N 1
ATOM 1631 C CA . VAL A 1 200 ? -17.373 -5.429 -2.991 1.00 86.00 200 VAL A CA 1
ATOM 1632 C C . VAL A 1 200 ? -17.744 -6.391 -1.866 1.00 86.00 200 VAL A C 1
ATOM 1634 O O . VAL A 1 200 ? -18.711 -6.184 -1.129 1.00 86.00 200 VAL A O 1
ATOM 1637 N N . GLY A 1 201 ? -16.946 -7.446 -1.700 1.00 81.00 201 GLY A N 1
ATOM 1638 C CA . GLY A 1 201 ? -17.089 -8.368 -0.576 1.00 81.00 201 GLY A CA 1
ATOM 1639 C C . GLY A 1 201 ? -16.484 -7.761 0.686 1.00 81.00 201 GLY A C 1
ATOM 1640 O O . GLY A 1 201 ? -15.282 -7.510 0.723 1.00 81.00 201 GLY A O 1
ATOM 1641 N N . ILE A 1 202 ? -17.287 -7.540 1.728 1.00 86.69 202 ILE A N 1
ATOM 1642 C CA . ILE A 1 202 ? -16.799 -7.031 3.017 1.00 86.69 202 ILE A CA 1
ATOM 1643 C C . ILE A 1 202 ? -16.810 -8.163 4.039 1.00 86.69 202 ILE A C 1
ATOM 1645 O O . ILE A 1 202 ? -17.860 -8.711 4.365 1.00 86.69 202 ILE A O 1
ATOM 1649 N N . ASP A 1 203 ? -15.633 -8.470 4.574 1.00 82.81 203 ASP A N 1
ATOM 1650 C CA . ASP A 1 203 ? -15.438 -9.427 5.655 1.00 82.81 203 ASP A CA 1
ATOM 1651 C C . ASP A 1 203 ? -15.008 -8.699 6.940 1.00 82.81 203 ASP A C 1
ATOM 1653 O O . ASP A 1 203 ? -14.015 -7.958 6.982 1.00 82.81 203 ASP A O 1
ATOM 1657 N N . CYS A 1 204 ? -15.778 -8.875 8.011 1.00 81.69 204 CYS A N 1
ATOM 1658 C CA . CYS A 1 204 ? -15.551 -8.218 9.290 1.00 81.69 204 CYS A CA 1
ATOM 1659 C C . CYS A 1 204 ? -15.594 -9.231 10.435 1.00 81.69 204 CYS A C 1
ATOM 1661 O O . CYS A 1 204 ? -16.611 -9.875 10.691 1.00 81.69 204 CYS A O 1
ATOM 1663 N N . HIS A 1 205 ? -14.481 -9.317 11.159 1.00 79.88 205 HIS A N 1
ATOM 1664 C CA . HIS A 1 205 ? -14.314 -10.172 12.324 1.00 79.88 205 HIS A CA 1
ATOM 1665 C C . HIS A 1 205 ? -13.747 -9.362 13.490 1.00 79.88 205 HIS A C 1
ATOM 1667 O O . HIS A 1 205 ? -12.906 -8.480 13.285 1.00 79.88 205 HIS A O 1
ATOM 1673 N N . PHE A 1 206 ? -14.210 -9.685 14.699 1.00 72.12 206 PHE A N 1
ATOM 1674 C CA . PHE A 1 206 ? -13.708 -9.149 15.960 1.00 72.12 206 PHE A CA 1
ATOM 1675 C C . PHE A 1 206 ? -13.123 -10.286 16.786 1.00 72.12 206 PHE A C 1
ATOM 1677 O O . PHE A 1 206 ? -13.838 -11.219 17.143 1.00 72.12 206 PHE A O 1
ATOM 1684 N N . ASP A 1 207 ? -11.844 -10.160 17.129 1.00 74.06 207 ASP A N 1
ATOM 1685 C CA . ASP A 1 207 ? -11.137 -11.113 17.977 1.00 74.06 207 ASP A CA 1
ATOM 1686 C C . ASP A 1 207 ? -10.758 -10.441 19.298 1.00 74.06 207 ASP A C 1
ATOM 1688 O O . ASP A 1 207 ? -10.045 -9.436 19.312 1.00 74.06 207 ASP A O 1
ATOM 1692 N N . ALA A 1 208 ? -11.192 -11.018 20.419 1.00 69.38 208 ALA A N 1
ATOM 1693 C CA . ALA A 1 208 ? -10.746 -10.619 21.750 1.00 69.38 208 ALA A CA 1
ATOM 1694 C C . ALA A 1 208 ? -9.666 -11.594 22.238 1.00 69.38 208 ALA A C 1
ATOM 1696 O O . ALA A 1 208 ? -9.931 -12.783 22.423 1.00 69.38 208 ALA A O 1
ATOM 1697 N N . LYS A 1 209 ? -8.443 -11.098 22.455 1.00 73.19 209 LYS A N 1
ATOM 1698 C CA . LYS A 1 209 ? -7.340 -11.875 23.041 1.00 73.19 209 LYS A CA 1
ATOM 1699 C C . LYS A 1 209 ? -7.095 -11.405 24.468 1.00 73.19 209 LYS A C 1
ATOM 1701 O O . LYS A 1 209 ? -6.719 -10.259 24.680 1.00 73.19 209 LYS A O 1
ATOM 1706 N N . THR A 1 210 ? -7.296 -12.290 25.437 1.00 60.28 210 THR A N 1
ATOM 1707 C CA . THR A 1 210 ? -7.003 -12.024 26.849 1.00 60.28 210 THR A CA 1
ATOM 1708 C C . THR A 1 210 ? -5.736 -12.765 27.257 1.00 60.28 210 THR A C 1
ATOM 1710 O O . THR A 1 210 ? -5.725 -13.998 27.262 1.00 60.28 210 THR A O 1
ATOM 1713 N N . GLU A 1 211 ? -4.682 -12.046 27.635 1.00 57.62 211 GLU A N 1
ATOM 1714 C CA . GLU A 1 211 ? -3.535 -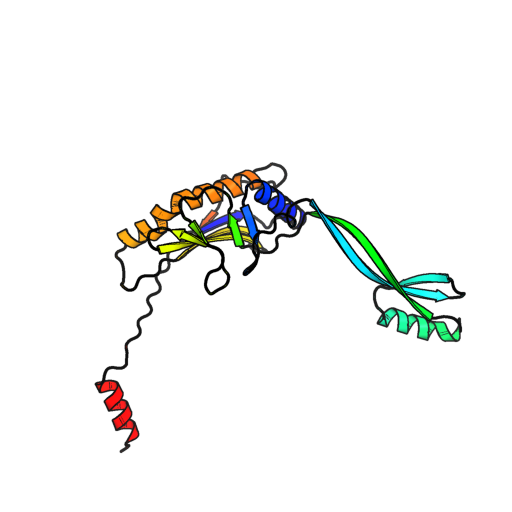12.656 28.308 1.00 57.62 211 GLU A CA 1
ATOM 1715 C C . GLU A 1 211 ? -3.798 -12.711 29.816 1.00 57.62 211 GLU A C 1
ATOM 1717 O O . GLU A 1 211 ? -3.714 -11.714 30.526 1.00 57.62 211 GLU A O 1
ATOM 1722 N N . SER A 1 212 ? -4.137 -13.898 30.318 1.00 49.84 212 SER A N 1
ATOM 1723 C CA . SER A 1 212 ? -4.163 -14.177 31.753 1.00 49.84 212 SER A CA 1
ATOM 1724 C C . SER A 1 212 ? -2.805 -14.744 32.159 1.00 49.84 212 SER A C 1
ATOM 1726 O O . SER A 1 212 ? -2.491 -15.899 31.870 1.00 49.84 212 SER A O 1
ATOM 1728 N N . ARG A 1 213 ? -1.980 -13.937 32.832 1.00 51.91 213 ARG A N 1
ATOM 1729 C CA . ARG A 1 213 ? -0.837 -14.448 33.597 1.00 51.91 213 ARG A CA 1
ATOM 1730 C C . ARG A 1 213 ? -1.260 -14.595 35.052 1.00 51.91 213 ARG A C 1
ATOM 1732 O O . ARG A 1 213 ? -1.278 -13.625 35.799 1.00 51.91 213 ARG A O 1
ATOM 1739 N N . SER A 1 214 ? -1.594 -15.819 35.453 1.00 50.84 214 SER A N 1
ATOM 1740 C CA . SER A 1 214 ? -1.629 -16.166 36.871 1.00 50.84 214 SER A CA 1
ATOM 1741 C C . SER A 1 214 ? -0.195 -16.410 37.315 1.00 50.84 214 SER A C 1
ATOM 1743 O O . SER A 1 214 ? 0.431 -17.384 36.892 1.00 50.84 214 SER A O 1
ATOM 1745 N N . GLU A 1 215 ? 0.338 -15.549 38.178 1.00 64.44 215 GLU A N 1
ATOM 1746 C CA . GLU A 1 215 ? 1.481 -15.953 38.991 1.00 64.44 215 GLU A CA 1
ATOM 1747 C C . GLU A 1 215 ? 1.089 -17.227 39.756 1.00 64.44 215 GLU A C 1
ATOM 1749 O O . GLU A 1 215 ? -0.054 -17.372 40.203 1.00 64.44 215 GLU A O 1
ATOM 1754 N N . CYS A 1 216 ? 1.998 -18.203 39.831 1.00 70.94 216 CYS A N 1
ATOM 1755 C CA . CYS A 1 216 ? 1.726 -19.434 40.565 1.00 70.94 216 CYS A CA 1
ATOM 1756 C C . CYS A 1 216 ? 1.440 -19.072 42.021 1.00 70.94 216 CYS A C 1
ATOM 1758 O O . CYS A 1 216 ? 2.284 -18.470 42.688 1.00 70.94 216 CYS A O 1
ATOM 1760 N N . ALA A 1 217 ? 0.260 -19.445 42.513 1.00 69.88 217 ALA A N 1
ATOM 1761 C CA . ALA A 1 217 ? -0.105 -19.186 43.890 1.00 69.88 217 ALA A CA 1
ATOM 1762 C C . ALA A 1 217 ? 0.920 -19.840 44.854 1.00 69.88 217 ALA A C 1
ATOM 1764 O O . ALA A 1 217 ? 1.558 -20.848 44.509 1.00 69.88 217 ALA A O 1
ATOM 1765 N N . PRO A 1 218 ? 1.153 -19.257 46.048 1.00 72.25 218 PRO A N 1
ATOM 1766 C CA . PRO A 1 218 ? 2.202 -19.715 46.963 1.00 72.25 218 PRO A CA 1
ATOM 1767 C C . PRO A 1 218 ? 2.105 -21.197 47.348 1.00 72.25 218 PRO A C 1
ATOM 1769 O O . PRO A 1 218 ? 3.119 -21.823 47.652 1.00 72.25 218 PRO A O 1
ATOM 1772 N N . ASP A 1 219 ? 0.902 -21.7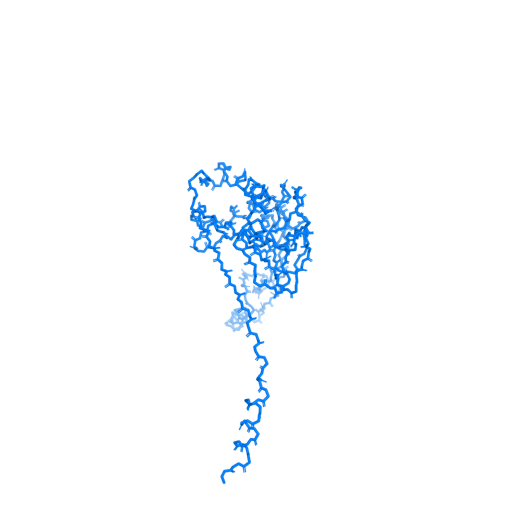63 47.323 1.00 74.50 219 ASP A N 1
ATOM 1773 C CA . ASP A 1 219 ? 0.602 -23.177 47.537 1.00 74.50 219 ASP A CA 1
ATOM 1774 C C . ASP A 1 219 ? 1.126 -24.073 46.405 1.00 74.50 219 ASP A C 1
ATOM 1776 O O . ASP A 1 219 ? 1.742 -25.093 46.699 1.00 74.50 219 ASP A O 1
A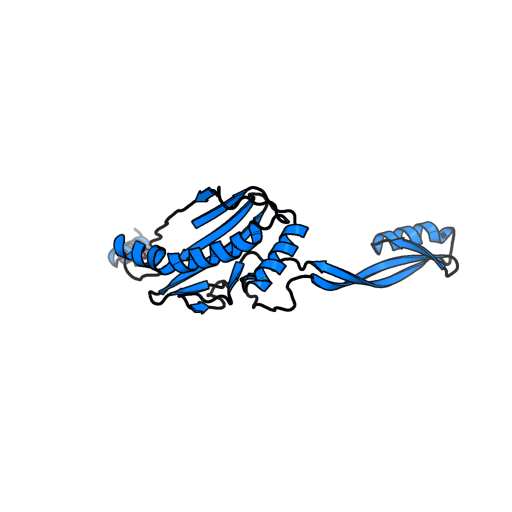TOM 1780 N N . ILE A 1 220 ? 0.997 -23.674 45.136 1.00 77.94 220 ILE A N 1
ATOM 1781 C CA . ILE A 1 220 ? 1.589 -24.381 43.986 1.00 77.94 220 ILE A CA 1
ATOM 1782 C C . ILE A 1 220 ? 3.117 -24.318 44.061 1.00 77.94 220 ILE A C 1
ATOM 1784 O O . ILE A 1 220 ? 3.798 -25.330 43.896 1.00 77.94 220 ILE A O 1
ATOM 1788 N N . ILE A 1 221 ? 3.679 -23.151 44.395 1.00 80.62 221 ILE A N 1
ATOM 1789 C CA . ILE A 1 221 ? 5.129 -22.999 44.611 1.00 80.62 221 ILE A CA 1
ATOM 1790 C C . ILE A 1 221 ? 5.596 -23.913 45.754 1.00 80.62 221 ILE A C 1
ATOM 1792 O O . ILE A 1 221 ? 6.661 -24.531 45.668 1.00 80.62 221 ILE A O 1
ATOM 1796 N N . LYS A 1 222 ? 4.806 -24.023 46.827 1.00 80.50 222 LYS A N 1
ATOM 1797 C CA . LYS A 1 222 ? 5.082 -24.905 47.963 1.00 80.50 222 LYS A CA 1
ATOM 1798 C C . LYS A 1 222 ? 4.991 -26.380 47.569 1.00 80.50 222 LYS A C 1
ATOM 1800 O O . LYS A 1 222 ? 5.919 -27.112 47.892 1.00 80.50 222 LYS A O 1
ATOM 1805 N N . GLN A 1 223 ? 3.978 -26.788 46.806 1.00 79.38 223 GLN A N 1
ATOM 1806 C CA . GLN A 1 223 ? 3.838 -28.155 46.291 1.00 79.38 223 GLN A CA 1
ATOM 1807 C C . GLN A 1 223 ? 5.007 -28.546 45.383 1.00 79.38 223 GLN A C 1
ATOM 1809 O O . GLN A 1 223 ? 5.557 -29.631 45.532 1.00 79.38 223 GLN A O 1
ATOM 1814 N N . VAL A 1 224 ? 5.467 -27.652 44.502 1.00 78.31 224 VAL A N 1
ATOM 1815 C CA . VAL A 1 224 ? 6.664 -27.894 43.675 1.00 78.31 224 VAL A CA 1
ATOM 1816 C C . VAL A 1 224 ? 7.921 -28.015 44.545 1.00 78.31 224 VAL A C 1
ATOM 1818 O O . VAL A 1 224 ? 8.770 -28.874 44.302 1.00 78.31 224 VAL A O 1
ATOM 1821 N N . ARG A 1 225 ? 8.053 -27.189 45.592 1.00 82.12 225 ARG A N 1
ATOM 1822 C CA . ARG A 1 225 ? 9.167 -27.279 46.555 1.00 82.12 225 ARG A CA 1
ATOM 1823 C C . ARG A 1 225 ? 9.125 -28.564 47.384 1.00 82.12 225 ARG A C 1
ATOM 1825 O O . ARG A 1 225 ? 10.186 -29.102 47.682 1.00 82.12 225 ARG A O 1
ATOM 1832 N N . GLU A 1 226 ? 7.943 -29.034 47.764 1.00 83.38 226 GLU A N 1
ATOM 1833 C CA . GLU A 1 226 ? 7.734 -30.275 48.518 1.00 83.38 226 GLU A CA 1
ATOM 1834 C C . GLU A 1 226 ? 7.965 -31.505 47.637 1.00 83.38 226 GLU A C 1
ATOM 1836 O O . GLU A 1 226 ? 8.718 -32.390 48.031 1.00 83.38 226 GLU A O 1
ATOM 1841 N N . ALA A 1 227 ? 7.465 -31.508 46.398 1.00 80.06 227 ALA A N 1
ATOM 1842 C CA . ALA A 1 227 ? 7.752 -32.548 45.410 1.00 80.06 227 ALA A CA 1
ATOM 1843 C C . ALA A 1 227 ? 9.259 -32.679 45.122 1.00 80.06 227 ALA A C 1
ATOM 1845 O O . ALA A 1 227 ? 9.770 -33.782 44.951 1.00 80.06 227 ALA A O 1
ATOM 1846 N N . ARG A 1 228 ? 10.001 -31.561 45.134 1.00 74.50 228 ARG A N 1
ATOM 1847 C CA . ARG A 1 228 ? 11.466 -31.549 44.967 1.00 74.50 228 ARG A CA 1
ATOM 1848 C C . ARG A 1 228 ? 12.224 -32.142 46.158 1.00 74.50 228 ARG A C 1
ATOM 1850 O O . ARG A 1 228 ? 13.377 -32.532 45.994 1.00 74.50 228 ARG A O 1
ATOM 1857 N N . LYS A 1 229 ? 11.613 -32.187 47.345 1.00 79.62 229 LYS A N 1
ATOM 1858 C CA . LYS A 1 229 ? 12.217 -32.801 48.537 1.00 79.62 229 LYS A CA 1
ATOM 1859 C C . LYS A 1 229 ? 12.079 -34.322 48.561 1.00 79.62 229 LYS A C 1
ATOM 1861 O O . LYS A 1 229 ? 12.782 -34.935 49.354 1.00 79.62 229 LYS A O 1
ATOM 1866 N N . GLY A 1 230 ? 11.281 -34.890 47.653 1.00 61.31 230 GLY A N 1
ATOM 1867 C CA . GLY A 1 230 ? 11.125 -36.330 47.485 1.00 61.31 230 GLY A CA 1
ATOM 1868 C C . GLY A 1 230 ? 10.399 -37.003 48.650 1.00 61.31 230 GLY A C 1
ATOM 1869 O O . GLY A 1 230 ? 10.412 -36.524 49.783 1.00 61.31 230 GLY A O 1
ATOM 1870 N N . ASN A 1 231 ? 9.759 -38.126 48.333 1.00 49.69 231 ASN A N 1
ATOM 1871 C CA . ASN A 1 231 ? 9.604 -39.213 49.296 1.00 49.69 231 ASN A CA 1
ATOM 1872 C C . ASN A 1 231 ? 10.982 -39.746 49.699 1.00 49.69 231 ASN A C 1
ATOM 1874 O O . ASN A 1 231 ? 11.858 -39.792 48.801 1.00 49.69 231 ASN A O 1
#